Protein AF-0000000080208632 (afdb_homodimer)

Structure (mmCIF, N/CA/C/O backbone):
data_AF-0000000080208632-model_v1
#
loop_
_entity.id
_entity.type
_entity.pdbx_description
1 polymer Aldoketomutase
#
loop_
_atom_site.group_PDB
_atom_site.id
_atom_site.type_symbol
_atom_site.label_atom_id
_atom_site.label_alt_id
_atom_site.label_comp_id
_atom_site.label_asym_id
_atom_site.label_entity_id
_atom_site.label_seq_id
_atom_site.pdbx_PDB_ins_code
_atom_site.Cartn_x
_atom_site.Cartn_y
_atom_site.Cartn_z
_atom_site.occupancy
_atom_site.B_iso_or_equiv
_atom_site.auth_seq_id
_atom_site.auth_comp_id
_atom_site.auth_asym_id
_atom_site.auth_atom_id
_atom_site.pdbx_PDB_model_num
ATOM 1 N N . MET A 1 1 ? 4.078 -18.766 5.359 1 91.5 1 MET A N 1
ATOM 2 C CA . MET A 1 1 ? 2.955 -17.906 5 1 91.5 1 MET A CA 1
ATOM 3 C C . MET A 1 1 ? 3.447 -16.547 4.48 1 91.5 1 MET A C 1
ATOM 5 O O . MET A 1 1 ? 4.508 -16.078 4.891 1 91.5 1 MET A O 1
ATOM 9 N N . THR A 1 2 ? 2.775 -16 3.557 1 97.75 2 THR A N 1
ATOM 10 C CA . THR A 1 2 ? 3.15 -14.719 2.977 1 97.75 2 THR A CA 1
ATOM 11 C C . THR A 1 2 ? 2.887 -13.586 3.961 1 97.75 2 THR A C 1
ATOM 13 O O . THR A 1 2 ? 1.901 -13.609 4.699 1 97.75 2 THR A O 1
ATOM 16 N N . LYS A 1 3 ? 3.807 -12.617 4.082 1 98.44 3 LYS A N 1
ATOM 17 C CA . LYS A 1 3 ? 3.641 -11.453 4.949 1 98.44 3 LYS A CA 1
ATOM 18 C C . LYS A 1 3 ? 3.711 -10.156 4.145 1 98.44 3 LYS A C 1
ATOM 20 O O . LYS A 1 3 ? 4.711 -9.891 3.471 1 98.44 3 LYS A O 1
ATOM 25 N N . MET A 1 4 ? 2.656 -9.359 4.184 1 98.69 4 MET A N 1
ATOM 26 C CA . MET A 1 4 ? 2.73 -8.039 3.574 1 98.69 4 MET A CA 1
ATOM 27 C C . MET A 1 4 ? 3.742 -7.156 4.301 1 98.69 4 MET A C 1
ATOM 29 O O . MET A 1 4 ? 3.641 -6.961 5.516 1 98.69 4 MET A O 1
ATOM 33 N N . ILE A 1 5 ? 4.68 -6.52 3.508 1 98.75 5 ILE A N 1
ATOM 34 C CA . ILE A 1 5 ? 5.773 -5.898 4.246 1 98.75 5 ILE A CA 1
ATOM 35 C C . ILE A 1 5 ? 5.949 -4.453 3.789 1 98.75 5 ILE A C 1
ATOM 37 O O . ILE A 1 5 ? 6.465 -3.617 4.535 1 98.75 5 ILE A O 1
ATOM 41 N N . HIS A 1 6 ? 5.582 -4.117 2.523 1 98.88 6 HIS A N 1
ATOM 42 C CA . HIS A 1 6 ? 5.648 -2.711 2.146 1 98.88 6 HIS A CA 1
ATOM 43 C C . HIS A 1 6 ? 4.84 -2.439 0.881 1 98.88 6 HIS A C 1
ATOM 45 O O . HIS A 1 6 ? 4.504 -3.367 0.143 1 98.88 6 HIS A O 1
ATOM 51 N N . THR A 1 7 ? 4.418 -1.228 0.698 1 98.88 7 THR A N 1
ATOM 52 C CA . THR A 1 7 ? 3.963 -0.704 -0.585 1 98.88 7 THR A CA 1
ATOM 53 C C . THR A 1 7 ? 4.949 0.326 -1.129 1 98.88 7 THR A C 1
ATOM 55 O O . THR A 1 7 ? 5.598 1.038 -0.36 1 98.88 7 THR A O 1
ATOM 58 N N . MET A 1 8 ? 5.062 0.329 -2.426 1 98.88 8 MET A N 1
ATOM 59 C CA . MET A 1 8 ? 6.043 1.202 -3.061 1 98.88 8 MET A CA 1
ATOM 60 C C . MET A 1 8 ? 5.363 2.207 -3.982 1 98.88 8 MET A C 1
ATOM 62 O O . MET A 1 8 ? 4.492 1.84 -4.773 1 98.88 8 MET A O 1
ATOM 66 N N . ILE A 1 9 ? 5.664 3.461 -3.824 1 98.88 9 ILE A N 1
ATOM 67 C CA . ILE A 1 9 ? 5.262 4.523 -4.738 1 98.88 9 ILE A CA 1
ATOM 68 C C . ILE A 1 9 ? 6.496 5.285 -5.219 1 98.88 9 ILE A C 1
ATOM 70 O O . ILE A 1 9 ? 7.539 5.262 -4.562 1 98.88 9 ILE A O 1
ATOM 74 N N . ARG A 1 10 ? 6.32 5.957 -6.383 1 98.81 10 ARG A N 1
ATOM 75 C CA . ARG A 1 10 ? 7.391 6.789 -6.926 1 98.81 10 ARG A CA 1
ATOM 76 C C . ARG A 1 10 ? 7.184 8.258 -6.562 1 98.81 10 ARG A C 1
ATOM 78 O O . ARG A 1 10 ? 6.055 8.75 -6.59 1 98.81 10 ARG A O 1
ATOM 85 N N . VAL A 1 11 ? 8.266 8.875 -6.242 1 98.75 11 VAL A N 1
ATOM 86 C CA . VAL A 1 11 ? 8.188 10.289 -5.891 1 98.75 11 VAL A CA 1
ATOM 87 C C . VAL A 1 11 ? 9.188 11.086 -6.727 1 98.75 11 VAL A C 1
ATOM 89 O O . VAL A 1 11 ? 10.273 10.594 -7.043 1 98.75 11 VAL A O 1
ATOM 92 N N . ARG A 1 12 ? 8.875 12.289 -7.07 1 98.25 12 ARG A N 1
ATOM 93 C CA . ARG A 1 12 ? 9.688 13.109 -7.965 1 98.25 12 ARG A CA 1
ATOM 94 C C . ARG A 1 12 ? 10.781 13.836 -7.195 1 98.25 12 ARG A C 1
ATOM 96 O O . ARG A 1 12 ? 11.93 13.906 -7.648 1 98.25 12 ARG A O 1
ATOM 103 N N . ASP A 1 13 ? 10.484 14.414 -6.086 1 98.19 13 ASP A N 1
ATOM 104 C CA . ASP A 1 13 ? 11.398 15.117 -5.188 1 98.19 13 ASP A CA 1
ATOM 105 C C . ASP A 1 13 ? 11.492 14.406 -3.84 1 98.19 13 ASP A C 1
ATOM 107 O O . ASP A 1 13 ? 10.617 14.555 -2.99 1 98.19 13 ASP A O 1
ATOM 111 N N . LEU A 1 14 ? 12.578 13.656 -3.639 1 98.44 14 LEU A N 1
ATOM 112 C CA . LEU A 1 14 ? 12.711 12.789 -2.475 1 98.44 14 LEU A CA 1
ATOM 113 C C . LEU A 1 14 ? 12.711 13.602 -1.186 1 98.44 14 LEU A C 1
ATOM 115 O O . LEU A 1 14 ? 12.023 13.25 -0.226 1 98.44 14 LEU A O 1
ATOM 119 N N . ASP A 1 15 ? 13.477 14.688 -1.134 1 98.44 15 ASP A N 1
ATOM 120 C CA . ASP A 1 15 ? 13.57 15.5 0.075 1 98.44 15 ASP A CA 1
ATOM 121 C C . ASP A 1 15 ? 12.195 16.047 0.479 1 98.44 15 ASP A C 1
ATOM 123 O O . ASP A 1 15 ? 11.836 16.016 1.657 1 98.44 15 ASP A O 1
ATOM 127 N N . ARG A 1 16 ? 11.5 16.547 -0.479 1 98.12 16 ARG A N 1
ATOM 128 C CA . ARG A 1 16 ? 10.156 17.062 -0.231 1 98.12 16 ARG A CA 1
ATOM 129 C C . ARG A 1 16 ? 9.227 15.977 0.293 1 98.12 16 ARG A C 1
ATOM 131 O O . ARG A 1 16 ? 8.453 16.203 1.22 1 98.12 16 ARG A O 1
ATOM 138 N N . SER A 1 17 ? 9.297 14.812 -0.302 1 98.69 17 SER A N 1
ATOM 139 C CA . SER A 1 17 ? 8.469 13.695 0.128 1 98.69 17 SER A CA 1
ATOM 140 C C . SER A 1 17 ? 8.844 13.234 1.532 1 98.69 17 SER A C 1
ATOM 142 O O . SER A 1 17 ? 7.969 12.961 2.355 1 98.69 17 SER A O 1
ATOM 144 N N . LEU A 1 18 ? 10.109 13.133 1.789 1 98.81 18 LEU A N 1
ATOM 145 C CA . LEU A 1 18 ? 10.562 12.719 3.111 1 98.81 18 LEU A CA 1
ATOM 146 C C . LEU A 1 18 ? 10.062 13.688 4.184 1 98.81 18 LEU A C 1
ATOM 148 O O . LEU A 1 18 ? 9.633 13.258 5.258 1 98.81 18 LEU A O 1
ATOM 152 N N . GLN A 1 19 ? 10.148 14.961 3.922 1 98.44 19 GLN A N 1
ATOM 153 C CA . GLN A 1 19 ? 9.656 15.953 4.863 1 98.44 19 GLN A CA 1
ATOM 154 C C . GLN A 1 19 ? 8.156 15.789 5.098 1 98.44 19 GLN A C 1
ATOM 156 O O . GLN A 1 19 ? 7.691 15.828 6.238 1 98.44 19 GLN A O 1
ATOM 161 N N . PHE A 1 20 ? 7.438 15.586 4.02 1 98.69 20 PHE A N 1
ATOM 162 C CA . PHE A 1 20 ? 5.992 15.406 4.121 1 98.69 20 PHE A CA 1
ATOM 163 C C . PHE A 1 20 ? 5.656 14.211 5 1 98.69 20 PHE A C 1
ATOM 165 O O . PHE A 1 20 ? 4.863 14.328 5.938 1 98.69 20 PHE A O 1
ATOM 172 N N . TYR A 1 21 ? 6.184 13.039 4.719 1 98.81 21 TYR A N 1
ATOM 173 C CA . TYR A 1 21 ? 5.816 11.812 5.41 1 98.81 21 TYR A CA 1
ATOM 174 C C . TYR A 1 21 ? 6.293 11.836 6.855 1 98.81 21 TYR A C 1
ATOM 176 O O . TYR A 1 21 ? 5.66 11.242 7.734 1 98.81 21 TYR A O 1
ATOM 184 N N . ARG A 1 22 ? 7.438 12.508 7.109 1 98.19 22 ARG A N 1
ATOM 185 C CA . ARG A 1 22 ? 7.859 12.719 8.492 1 98.19 22 ARG A CA 1
ATOM 186 C C . ARG A 1 22 ? 6.852 13.57 9.25 1 98.19 22 ARG A C 1
ATOM 188 O O . ARG A 1 22 ? 6.406 13.195 10.336 1 98.19 22 ARG A O 1
ATOM 195 N N . ASP A 1 23 ? 6.5 14.703 8.664 1 97.44 23 ASP A N 1
ATOM 196 C CA . ASP A 1 23 ? 5.629 15.664 9.336 1 97.44 23 ASP A CA 1
ATOM 197 C C . ASP A 1 23 ? 4.207 15.125 9.461 1 97.44 23 ASP A C 1
ATOM 199 O O . ASP A 1 23 ? 3.615 15.156 10.539 1 97.44 23 ASP A O 1
ATOM 203 N N . ALA A 1 24 ? 3.68 14.586 8.391 1 97.62 24 ALA A N 1
ATOM 204 C CA . ALA A 1 24 ? 2.27 14.211 8.344 1 97.62 24 ALA A CA 1
ATOM 205 C C . ALA A 1 24 ? 2.039 12.859 9.016 1 97.62 24 ALA A C 1
ATOM 207 O O . ALA A 1 24 ? 1.07 12.68 9.758 1 97.62 24 ALA A O 1
ATOM 208 N N . LEU A 1 25 ? 2.957 11.875 8.75 1 98.25 25 LEU A N 1
ATOM 209 C CA . LEU A 1 25 ? 2.682 10.5 9.164 1 98.25 25 LEU A CA 1
ATOM 210 C C . LEU A 1 25 ? 3.652 10.062 10.258 1 98.25 25 LEU A C 1
ATOM 212 O O . LEU A 1 25 ? 3.539 8.953 10.781 1 98.25 25 LEU A O 1
ATOM 216 N N . GLU A 1 26 ? 4.594 10.914 10.57 1 98.12 26 GLU A N 1
ATOM 217 C CA . GLU A 1 26 ? 5.566 10.617 11.617 1 98.12 26 GLU A CA 1
ATOM 218 C C . GLU A 1 26 ? 6.398 9.391 11.266 1 98.12 26 GLU A C 1
ATOM 220 O O . GLU A 1 26 ? 6.668 8.547 12.125 1 98.12 26 GLU A O 1
ATOM 225 N N . LEU A 1 27 ? 6.727 9.281 9.969 1 98.62 27 LEU A N 1
ATOM 226 C CA . LEU A 1 27 ? 7.594 8.203 9.5 1 98.62 27 LEU A CA 1
ATOM 227 C C . LEU A 1 27 ? 9.039 8.664 9.422 1 98.62 27 LEU A C 1
ATOM 229 O O . LEU A 1 27 ? 9.312 9.812 9.055 1 98.62 27 LEU A O 1
ATOM 233 N N . GLU A 1 28 ? 9.891 7.711 9.734 1 98.38 28 GLU A N 1
ATOM 234 C CA . GLU A 1 28 ? 11.328 7.961 9.648 1 98.38 28 GLU A CA 1
ATOM 235 C C . GLU A 1 28 ? 12 6.996 8.672 1 98.38 28 GLU A C 1
ATOM 237 O O . GLU A 1 28 ? 11.461 5.922 8.391 1 98.38 28 GLU A O 1
ATOM 242 N N . ILE A 1 29 ? 13.164 7.391 8.203 1 98.69 29 ILE A N 1
ATOM 243 C CA . ILE A 1 29 ? 13.93 6.527 7.316 1 98.69 29 ILE A CA 1
ATOM 244 C C . ILE A 1 29 ? 14.461 5.324 8.094 1 98.69 29 ILE A C 1
ATOM 246 O O . ILE A 1 29 ? 15.164 5.488 9.094 1 98.69 29 ILE A O 1
ATOM 250 N N . LYS A 1 30 ? 14.148 4.172 7.648 1 98.31 30 LYS A N 1
ATOM 251 C CA . LYS A 1 30 ? 14.703 2.949 8.227 1 98.31 30 LYS A CA 1
ATOM 252 C C . LYS A 1 30 ? 15.93 2.475 7.449 1 98.31 30 LYS A C 1
ATOM 254 O O . LYS A 1 30 ? 16.875 1.938 8.031 1 98.31 30 LYS A O 1
ATOM 259 N N . ASP A 1 31 ? 15.859 2.613 6.125 1 98.06 31 ASP A N 1
ATOM 260 C CA . ASP A 1 31 ? 16.969 2.283 5.234 1 98.06 31 ASP A CA 1
ATOM 261 C C . ASP A 1 31 ? 16.875 3.066 3.928 1 98.06 31 ASP A C 1
ATOM 263 O O . ASP A 1 31 ? 15.781 3.467 3.514 1 98.06 31 ASP A O 1
ATOM 267 N N . GLN A 1 32 ? 17.969 3.326 3.398 1 98.25 32 GLN A N 1
ATOM 268 C CA . GLN A 1 32 ? 18.062 3.961 2.09 1 98.25 32 GLN A CA 1
ATOM 269 C C . GLN A 1 32 ? 19.172 3.326 1.243 1 98.25 32 GLN A C 1
ATOM 271 O O . GLN A 1 32 ? 20.281 3.117 1.724 1 98.25 32 GLN A O 1
ATOM 276 N N . TYR A 1 33 ? 18.828 3.006 0.044 1 97.94 33 TYR A N 1
ATOM 277 C CA . TYR A 1 33 ? 19.766 2.451 -0.927 1 97.94 33 TYR A CA 1
ATOM 278 C C . TYR A 1 33 ? 19.844 3.332 -2.168 1 97.94 33 TYR A C 1
ATOM 280 O O . TYR A 1 33 ? 18.844 3.539 -2.857 1 97.94 33 TYR A O 1
ATOM 288 N N . VAL A 1 34 ? 21.047 3.787 -2.438 1 97.62 34 VAL A N 1
ATOM 289 C CA . VAL A 1 34 ? 21.266 4.641 -3.6 1 97.62 34 VAL A CA 1
ATOM 290 C C . VAL A 1 34 ? 21.938 3.838 -4.711 1 97.62 34 VAL A C 1
ATOM 292 O O . VAL A 1 34 ? 22.984 3.227 -4.5 1 97.62 34 VAL A O 1
ATOM 295 N N . PHE A 1 35 ? 21.281 3.803 -5.824 1 96.69 35 PHE A N 1
ATOM 296 C CA . PHE A 1 35 ? 21.797 3.146 -7.02 1 96.69 35 PHE A CA 1
ATOM 297 C C . PHE A 1 35 ? 22.094 4.168 -8.109 1 96.69 35 PHE A C 1
ATOM 299 O O . PHE A 1 35 ? 21.953 5.375 -7.895 1 96.69 35 PHE A O 1
ATOM 306 N N . ASP A 1 36 ? 22.656 3.531 -9.211 1 94.56 36 ASP A N 1
ATOM 307 C CA . ASP A 1 36 ? 22.812 4.383 -10.383 1 94.56 36 ASP A CA 1
ATOM 308 C C . ASP A 1 36 ? 21.469 4.723 -11.008 1 94.56 36 ASP A C 1
ATOM 310 O O . ASP A 1 36 ? 20.75 3.832 -11.477 1 94.56 36 ASP A O 1
ATOM 314 N N . GLY A 1 37 ? 20.953 5.934 -10.859 1 97.38 37 GLY A N 1
ATOM 315 C CA . GLY A 1 37 ? 19.766 6.41 -11.547 1 97.38 37 GLY A CA 1
ATOM 316 C C . GLY A 1 37 ? 18.547 6.484 -10.648 1 97.38 37 GLY A C 1
ATOM 317 O O . GLY A 1 37 ? 17.547 7.133 -10.992 1 97.38 37 GLY A O 1
ATOM 318 N N . PHE A 1 38 ? 18.625 5.715 -9.547 1 98.31 38 PHE A N 1
ATOM 319 C CA . PHE A 1 38 ? 17.484 5.801 -8.648 1 98.31 38 PHE A CA 1
ATOM 320 C C . PHE A 1 38 ? 17.891 5.465 -7.223 1 98.31 38 PHE A C 1
ATOM 322 O O . PHE A 1 38 ? 19 4.984 -6.984 1 98.31 38 PHE A O 1
ATOM 329 N N . SER A 1 39 ? 17.016 5.711 -6.246 1 98.56 39 SER A N 1
ATOM 330 C CA . SER A 1 39 ? 17.188 5.355 -4.844 1 98.56 39 SER A CA 1
ATOM 331 C C . SER A 1 39 ? 15.914 4.758 -4.258 1 98.56 39 SER A C 1
ATOM 333 O O . SER A 1 39 ? 14.812 5.09 -4.695 1 98.56 39 SER A O 1
ATOM 335 N N . LEU A 1 40 ? 16.078 3.854 -3.375 1 98.69 40 LEU A N 1
ATOM 336 C CA . LEU A 1 40 ? 15.016 3.273 -2.562 1 98.69 40 LEU A CA 1
ATOM 337 C C . LEU A 1 40 ? 15.117 3.746 -1.117 1 98.69 40 LEU A C 1
ATOM 339 O O . LEU A 1 40 ? 16.188 3.66 -0.505 1 98.69 40 LEU A O 1
ATOM 343 N N . THR A 1 41 ? 14.062 4.293 -0.611 1 98.88 41 THR A N 1
ATOM 344 C CA . THR A 1 41 ? 13.992 4.723 0.78 1 98.88 41 THR A CA 1
ATOM 345 C C . THR A 1 41 ? 12.797 4.082 1.484 1 98.88 41 THR A C 1
ATOM 347 O O . THR A 1 41 ? 11.664 4.195 1.018 1 98.88 41 THR A O 1
ATOM 350 N N . TYR A 1 42 ? 13.07 3.416 2.559 1 98.88 42 TYR A N 1
ATOM 351 C CA . TYR A 1 42 ? 12.031 2.758 3.346 1 98.88 42 TYR A CA 1
ATOM 352 C C . TYR A 1 42 ? 11.695 3.574 4.586 1 98.88 42 TYR A C 1
ATOM 354 O O . TYR A 1 42 ? 12.57 3.902 5.387 1 98.88 42 TYR A O 1
ATOM 362 N N . LEU A 1 43 ? 10.422 3.895 4.73 1 98.88 43 LEU A N 1
ATOM 363 C CA . LEU A 1 43 ? 9.93 4.707 5.836 1 98.88 43 LEU A CA 1
ATOM 364 C C . LEU A 1 43 ? 9.055 3.883 6.77 1 98.88 43 LEU A C 1
ATOM 366 O O . LEU A 1 43 ? 8.25 3.064 6.316 1 98.88 43 LEU A O 1
ATOM 370 N N . ALA A 1 44 ? 9.188 4.07 8.031 1 98.25 44 ALA A N 1
ATOM 371 C CA . ALA A 1 44 ? 8.344 3.398 9.016 1 98.25 44 ALA A CA 1
ATOM 372 C C . ALA A 1 44 ? 8.414 4.109 10.367 1 98.25 44 ALA A C 1
ATOM 374 O O . ALA A 1 44 ? 9.172 5.066 10.531 1 98.25 44 ALA A O 1
ATOM 375 N N . ASN A 1 45 ? 7.547 3.807 11.219 1 98.19 45 ASN A N 1
ATOM 376 C CA . ASN A 1 45 ? 7.652 4.098 12.641 1 98.19 45 ASN A CA 1
ATOM 377 C C . ASN A 1 45 ? 7.379 2.859 13.492 1 98.19 45 ASN A C 1
ATOM 379 O O . ASN A 1 45 ? 7.336 1.743 12.969 1 98.19 45 ASN A O 1
ATOM 383 N N . GLU A 1 46 ? 7.262 2.967 14.789 1 97 46 GLU A N 1
ATOM 384 C CA . GLU A 1 46 ? 7.262 1.816 15.688 1 97 46 GLU A CA 1
ATOM 385 C C . GLU A 1 46 ? 5.875 1.191 15.789 1 97 46 GLU A C 1
ATOM 387 O O . GLU A 1 46 ? 5.703 0.136 16.406 1 97 46 GLU A O 1
ATOM 392 N N . GLU A 1 47 ? 4.91 1.779 15.18 1 96.81 47 GLU A N 1
ATOM 393 C CA . GLU A 1 47 ? 3.521 1.379 15.398 1 96.81 47 GLU A CA 1
ATOM 394 C C . GLU A 1 47 ? 3.174 0.133 14.586 1 96.81 47 GLU A C 1
ATOM 396 O O . GLU A 1 47 ? 2.197 -0.557 14.891 1 96.81 47 GLU A O 1
ATOM 401 N N . THR A 1 48 ? 3.891 -0.17 13.516 1 94.56 48 THR A N 1
ATOM 402 C CA . THR A 1 48 ? 3.66 -1.341 12.672 1 94.56 48 THR A CA 1
ATOM 403 C C . THR A 1 48 ? 4.945 -1.757 11.961 1 94.56 48 THR A C 1
ATOM 405 O O . THR A 1 48 ? 5.852 -0.941 11.781 1 94.56 48 THR A O 1
ATOM 408 N N . GLY A 1 49 ? 5.016 -3.01 11.586 1 95.06 49 GLY A N 1
ATOM 409 C CA . GLY A 1 49 ? 6.16 -3.504 10.836 1 95.06 49 GLY A CA 1
ATOM 410 C C . GLY A 1 49 ? 6.07 -3.209 9.352 1 95.06 49 GLY A C 1
ATOM 411 O O . GLY A 1 49 ? 7.062 -3.334 8.625 1 95.06 49 GLY A O 1
ATOM 412 N N . PHE A 1 50 ? 4.934 -2.822 8.82 1 98.25 50 PHE A N 1
ATOM 413 C CA . PHE A 1 50 ? 4.73 -2.484 7.418 1 98.25 50 PHE A CA 1
ATOM 414 C C . PHE A 1 50 ? 5.422 -1.172 7.07 1 98.25 50 PHE A C 1
ATOM 416 O O . PHE A 1 50 ? 5.387 -0.22 7.852 1 98.25 50 PHE A O 1
ATOM 423 N N . GLU A 1 51 ? 6.062 -1.098 5.852 1 98.75 51 GLU A N 1
ATOM 424 C CA . GLU A 1 51 ? 6.832 0.085 5.484 1 98.75 51 GLU A CA 1
ATOM 425 C C . GLU A 1 51 ? 6.273 0.736 4.223 1 98.75 51 GLU A C 1
ATOM 427 O O . GLU A 1 51 ? 5.57 0.091 3.443 1 98.75 51 GLU A O 1
ATOM 432 N N . LEU A 1 52 ? 6.52 1.999 4.086 1 98.94 52 LEU A N 1
ATOM 433 C CA . LEU A 1 52 ? 6.34 2.729 2.836 1 98.94 52 LEU A CA 1
ATOM 434 C C . LEU A 1 52 ? 7.668 2.873 2.096 1 98.94 52 LEU A C 1
ATOM 436 O O . LEU A 1 52 ? 8.609 3.479 2.613 1 98.94 52 LEU A O 1
ATOM 440 N N . GLU A 1 53 ? 7.742 2.26 0.939 1 98.94 53 GLU A N 1
ATOM 441 C CA . GLU A 1 53 ? 8.93 2.375 0.103 1 98.94 53 GLU A CA 1
ATOM 442 C C . GLU A 1 53 ? 8.773 3.488 -0.929 1 98.94 53 GLU A C 1
ATOM 444 O O . GLU A 1 53 ? 7.824 3.486 -1.714 1 98.94 53 GLU A O 1
ATOM 449 N N . LEU A 1 54 ? 9.695 4.434 -0.91 1 98.94 54 LEU A N 1
ATOM 450 C CA . LEU A 1 54 ? 9.742 5.488 -1.916 1 98.94 54 LEU A CA 1
ATOM 451 C C . LEU A 1 54 ? 10.836 5.207 -2.947 1 98.94 54 LEU A C 1
ATOM 453 O O . LEU A 1 54 ? 12 5.039 -2.592 1 98.94 54 LEU A O 1
ATOM 457 N N . THR A 1 55 ? 10.438 5.121 -4.176 1 98.88 55 THR A N 1
ATOM 458 C CA . THR A 1 55 ? 11.398 5.094 -5.273 1 98.88 55 THR A CA 1
ATOM 459 C C . THR A 1 55 ? 11.578 6.488 -5.871 1 98.88 55 THR A C 1
ATOM 461 O O . THR A 1 55 ? 10.602 7.121 -6.281 1 98.88 55 THR A O 1
ATOM 464 N N . HIS A 1 56 ? 12.773 6.938 -5.859 1 98.81 56 HIS A N 1
ATOM 465 C CA . HIS A 1 56 ? 13.125 8.203 -6.492 1 98.81 56 HIS A CA 1
ATOM 466 C C . HIS A 1 56 ? 13.992 7.98 -7.727 1 98.81 56 HIS A C 1
ATOM 468 O O . HIS A 1 56 ? 15.172 7.648 -7.609 1 98.81 56 HIS A O 1
ATOM 474 N N . ASN A 1 57 ? 13.367 8.109 -8.906 1 98.62 57 ASN A N 1
ATOM 475 C CA . ASN A 1 57 ? 14.133 8.094 -10.148 1 98.62 57 ASN A CA 1
ATOM 476 C C . ASN A 1 57 ? 14.836 9.43 -10.398 1 98.62 57 ASN A C 1
ATOM 478 O O . ASN A 1 57 ? 14.18 10.461 -10.555 1 98.62 57 ASN A O 1
ATOM 482 N N . HIS A 1 58 ? 16.141 9.398 -10.5 1 97.88 58 HIS A N 1
ATOM 483 C CA . HIS A 1 58 ? 16.953 10.609 -10.438 1 97.88 58 HIS A CA 1
ATOM 484 C C . HIS A 1 58 ? 16.719 11.492 -11.656 1 97.88 58 HIS A C 1
ATOM 486 O O . HIS A 1 58 ? 16.938 12.703 -11.602 1 97.88 58 HIS A O 1
ATOM 492 N N . ASP A 1 59 ? 16.297 10.93 -12.758 1 96.75 59 ASP A N 1
ATOM 493 C CA . ASP A 1 59 ? 16.188 11.68 -14 1 96.75 59 ASP A CA 1
ATOM 494 C C . ASP A 1 59 ? 14.734 12 -14.32 1 96.75 59 ASP A C 1
ATOM 496 O O . ASP A 1 59 ? 14.43 12.484 -15.414 1 96.75 59 ASP A O 1
ATOM 500 N N . GLN A 1 60 ? 13.852 11.609 -13.422 1 95.94 60 GLN A N 1
ATOM 501 C CA . GLN A 1 60 ? 12.43 11.859 -13.664 1 95.94 60 GLN A CA 1
ATOM 502 C C . GLN A 1 60 ? 12.117 13.352 -13.586 1 95.94 60 GLN A C 1
ATOM 504 O O . GLN A 1 60 ? 12.18 13.953 -12.508 1 95.94 60 GLN A O 1
ATOM 509 N N . SER A 1 61 ? 11.758 13.961 -14.609 1 93.44 61 SER A N 1
ATOM 510 C CA . SER A 1 61 ? 11.477 15.391 -14.633 1 93.44 61 SER A CA 1
ATOM 511 C C . SER A 1 61 ? 9.977 15.664 -14.656 1 93.44 61 SER A C 1
ATOM 513 O O . SER A 1 61 ? 9.508 16.625 -14.055 1 93.44 61 SER A O 1
ATOM 515 N N . GLU A 1 62 ? 9.234 14.742 -15.289 1 96.19 62 GLU A N 1
ATOM 516 C CA . GLU A 1 62 ? 7.793 14.922 -15.406 1 96.19 62 GLU A CA 1
ATOM 517 C C . GLU A 1 62 ? 7.062 14.359 -14.195 1 96.19 62 GLU A C 1
ATOM 519 O O . GLU A 1 62 ? 7.484 13.344 -13.625 1 96.19 62 GLU A O 1
ATOM 524 N N . PRO A 1 63 ? 5.945 14.969 -13.82 1 97.19 63 PRO A N 1
ATOM 525 C CA . PRO A 1 63 ? 5.152 14.43 -12.711 1 97.19 63 PRO A CA 1
ATOM 526 C C . PRO A 1 63 ? 4.652 13.008 -12.984 1 97.19 63 PRO A C 1
ATOM 528 O O . PRO A 1 63 ? 4.379 12.656 -14.141 1 97.19 63 PRO A O 1
ATOM 531 N N . TYR A 1 64 ? 4.531 12.25 -11.961 1 97.62 64 TYR A N 1
ATOM 532 C CA . TYR A 1 64 ? 3.908 10.938 -12.07 1 97.62 64 TYR A CA 1
ATOM 533 C C . TYR A 1 64 ? 2.402 11.062 -12.258 1 97.62 64 TYR A C 1
ATOM 535 O O . TYR A 1 64 ? 1.79 12.031 -11.797 1 97.62 64 TYR A O 1
ATOM 543 N N . THR A 1 65 ? 1.868 10.07 -12.859 1 97.69 65 THR A N 1
ATOM 544 C CA . THR A 1 65 ? 0.423 10 -13.047 1 97.69 65 THR A CA 1
ATOM 545 C C . THR A 1 65 ? -0.177 8.883 -12.188 1 97.69 65 THR A C 1
ATOM 547 O O . THR A 1 65 ? 0.522 7.949 -11.797 1 97.69 65 THR A O 1
ATOM 550 N N . HIS A 1 66 ? -1.429 8.805 -11.742 1 96.44 66 HIS A N 1
ATOM 551 C CA . HIS A 1 66 ? -2.01 7.898 -10.758 1 96.44 66 HIS A CA 1
ATOM 552 C C . HIS A 1 66 ? -3.027 6.961 -11.398 1 96.44 66 HIS A C 1
ATOM 554 O O . HIS A 1 66 ? -3.32 5.891 -10.867 1 96.44 66 HIS A O 1
ATOM 560 N N . GLY A 1 67 ? -3.479 7.207 -12.547 1 96.75 67 GLY A N 1
ATOM 561 C CA . GLY A 1 67 ? -4.539 6.391 -13.109 1 96.75 67 GLY A CA 1
ATOM 562 C C . GLY A 1 67 ? -5.805 6.391 -12.273 1 96.75 67 GLY A C 1
ATOM 563 O O . GLY A 1 67 ? -6.035 7.316 -11.484 1 96.75 67 GLY A O 1
ATOM 564 N N . SER A 1 68 ? -6.707 5.324 -12.414 1 97.56 68 SER A N 1
ATOM 565 C CA . SER A 1 68 ? -7.988 5.246 -11.719 1 97.56 68 SER A CA 1
ATOM 566 C C . SER A 1 68 ? -8.016 4.074 -10.742 1 97.56 68 SER A C 1
ATOM 568 O O . SER A 1 68 ? -9.008 3.875 -10.031 1 97.56 68 SER A O 1
ATOM 570 N N . GLY A 1 69 ? -6.941 3.25 -10.656 1 97.94 69 GLY A N 1
ATOM 571 C CA . GLY A 1 69 ? -6.941 2.006 -9.906 1 97.94 69 GLY A CA 1
ATOM 572 C C . GLY A 1 69 ? -6.516 2.184 -8.461 1 97.94 69 GLY A C 1
ATOM 573 O O . GLY A 1 69 ? -7.281 1.883 -7.543 1 97.94 69 GLY A O 1
ATOM 574 N N . TYR A 1 70 ? -5.297 2.695 -8.273 1 98.06 70 TYR A N 1
ATOM 575 C CA . TYR A 1 70 ? -4.781 2.904 -6.922 1 98.06 70 TYR A CA 1
ATOM 576 C C . TYR A 1 70 ? -5.605 3.947 -6.18 1 98.06 70 TYR A C 1
ATOM 578 O O . TYR A 1 70 ? -5.969 4.98 -6.746 1 98.06 70 TYR A O 1
ATOM 586 N N . GLY A 1 71 ? -5.871 3.654 -4.883 1 98.38 71 GLY A N 1
ATOM 587 C CA . GLY A 1 71 ? -6.699 4.566 -4.109 1 98.38 71 GLY A CA 1
ATOM 588 C C . GLY A 1 71 ? -5.906 5.375 -3.1 1 98.38 71 GLY A C 1
ATOM 589 O O . GLY A 1 71 ? -5.707 6.578 -3.281 1 98.38 71 GLY A O 1
ATOM 590 N N . HIS A 1 72 ? -5.422 4.645 -2.021 1 98.81 72 HIS A N 1
ATOM 591 C CA . HIS A 1 72 ? -4.766 5.414 -0.973 1 98.81 72 HIS A CA 1
ATOM 592 C C . HIS A 1 72 ? -4.02 4.504 -0.003 1 98.81 72 HIS A C 1
ATOM 594 O O . HIS A 1 72 ? -4.238 3.291 0.006 1 98.81 72 HIS A O 1
ATOM 600 N N . LEU A 1 73 ? -3.098 5.094 0.703 1 98.88 73 LEU A N 1
ATOM 601 C CA . LEU A 1 73 ? -2.59 4.59 1.974 1 98.88 73 LEU A CA 1
ATOM 602 C C . LEU A 1 73 ? -3.396 5.145 3.143 1 98.88 73 LEU A C 1
ATOM 604 O O . LEU A 1 73 ? -3.779 6.316 3.135 1 98.88 73 LEU A O 1
ATOM 608 N N . ALA A 1 74 ? -3.627 4.328 4.172 1 98.88 74 ALA A N 1
ATOM 609 C CA . ALA A 1 74 ? -4.398 4.793 5.32 1 98.88 74 ALA A CA 1
ATOM 610 C C . ALA A 1 74 ? -3.602 4.648 6.613 1 98.88 74 ALA A C 1
ATOM 612 O O . ALA A 1 74 ? -2.875 3.668 6.793 1 98.88 74 ALA A O 1
ATOM 613 N N . VAL A 1 75 ? -3.836 5.578 7.488 1 98.81 75 VAL A N 1
ATOM 614 C CA . VAL A 1 75 ? -3.252 5.535 8.82 1 98.81 75 VAL A CA 1
ATOM 615 C C . VAL A 1 75 ? -4.344 5.746 9.875 1 98.81 75 VAL A C 1
ATOM 617 O O . VAL A 1 75 ? -5.367 6.375 9.594 1 98.81 75 VAL A O 1
ATOM 620 N N . SER A 1 76 ? -4.121 5.191 11 1 98.75 76 SER A N 1
ATOM 621 C CA . SER A 1 76 ? -5.008 5.465 12.133 1 98.75 76 SER A CA 1
ATOM 622 C C . SER A 1 76 ? -4.328 6.352 13.164 1 98.75 76 SER A C 1
ATOM 624 O O . SER A 1 76 ? -3.111 6.27 13.359 1 98.75 76 SER A O 1
ATOM 626 N N . VAL A 1 77 ? -5.086 7.18 13.805 1 98.69 77 VAL A N 1
ATOM 627 C CA . VAL A 1 77 ? -4.605 8.078 14.852 1 98.69 77 VAL A CA 1
ATOM 628 C C . VAL A 1 77 ? -5.531 8 16.062 1 98.69 77 VAL A C 1
ATOM 630 O O . VAL A 1 77 ? -6.719 7.695 15.922 1 98.69 77 VAL A O 1
ATOM 633 N N . ASP A 1 78 ? -5.008 8.344 17.234 1 98.25 78 ASP A N 1
ATOM 634 C CA . ASP A 1 78 ? -5.777 8.273 18.469 1 98.25 78 ASP A CA 1
ATOM 635 C C . ASP A 1 78 ? -6.82 9.383 18.531 1 98.25 78 ASP A C 1
ATOM 637 O O . ASP A 1 78 ? -7.922 9.18 19.047 1 98.25 78 ASP A O 1
ATOM 641 N N . ASP A 1 79 ? -6.469 10.539 18.141 1 98.5 79 ASP A N 1
ATOM 642 C CA . ASP A 1 79 ? -7.32 11.719 18.141 1 98.5 79 ASP A CA 1
ATOM 643 C C . ASP A 1 79 ? -7.324 12.406 16.781 1 98.5 79 ASP A C 1
ATOM 645 O O . ASP A 1 79 ? -6.402 13.156 16.453 1 98.5 79 ASP A O 1
ATOM 649 N N . ILE A 1 80 ? -8.422 12.242 16.047 1 98.44 80 ILE A N 1
ATOM 650 C CA . ILE A 1 80 ? -8.484 12.672 14.656 1 98.44 80 ILE A CA 1
ATOM 651 C C . ILE A 1 80 ? -8.555 14.195 14.594 1 98.44 80 ILE A C 1
ATOM 653 O O . ILE A 1 80 ? -8.016 14.812 13.672 1 98.44 80 ILE A O 1
ATOM 657 N N . GLU A 1 81 ? -9.172 14.844 15.523 1 98.56 81 GLU A N 1
ATOM 658 C CA . GLU A 1 81 ? -9.25 16.297 15.555 1 98.56 81 GLU A CA 1
ATOM 659 C C . GLU A 1 81 ? -7.879 16.922 15.781 1 98.56 81 GLU A C 1
ATOM 661 O O . GLU A 1 81 ? -7.516 17.891 15.117 1 98.56 81 GLU A O 1
ATOM 666 N N . GLN A 1 82 ? -7.203 16.375 16.703 1 98.5 82 GLN A N 1
ATOM 667 C CA . GLN A 1 82 ? -5.859 16.859 16.984 1 98.5 82 GLN A CA 1
ATOM 668 C C . GLN A 1 82 ? -4.938 16.641 15.781 1 98.5 82 GLN A C 1
ATOM 670 O O . GLN A 1 82 ? -4.121 17.516 15.453 1 98.5 82 GLN A O 1
ATOM 675 N N . ALA A 1 83 ? -5.012 15.469 15.172 1 98.44 83 ALA A N 1
ATOM 676 C CA . ALA A 1 83 ? -4.207 15.195 13.984 1 98.44 83 ALA A CA 1
ATOM 677 C C . ALA A 1 83 ? -4.52 16.188 12.875 1 98.44 83 ALA A C 1
ATOM 679 O O . ALA A 1 83 ? -3.611 16.703 12.211 1 98.44 83 ALA A O 1
ATOM 680 N N . HIS A 1 84 ? -5.777 16.438 12.68 1 98.69 84 HIS A N 1
ATOM 681 C CA . HIS A 1 84 ? -6.234 17.375 11.656 1 98.69 84 HIS A CA 1
ATOM 682 C C . HIS A 1 84 ? -5.66 18.766 11.891 1 98.69 84 HIS A C 1
ATOM 684 O O . HIS A 1 84 ? -5.129 19.391 10.969 1 98.69 84 HIS A O 1
ATOM 690 N N . LYS A 1 85 ? -5.746 19.188 13.086 1 98.38 85 LYS A N 1
ATOM 691 C CA . LYS A 1 85 ? -5.199 20.5 13.453 1 98.38 85 LYS A CA 1
ATOM 692 C C . LYS A 1 85 ? -3.689 20.547 13.227 1 98.38 85 LYS A C 1
ATOM 694 O O . LYS A 1 85 ? -3.164 21.531 12.703 1 98.38 85 LYS A O 1
ATOM 699 N N . ARG A 1 86 ? -3.051 19.516 13.648 1 97.88 86 ARG A N 1
ATOM 700 C CA . ARG A 1 86 ? -1.604 19.422 13.484 1 97.88 86 ARG A CA 1
ATOM 701 C C . ARG A 1 86 ? -1.213 19.5 12.016 1 97.88 86 ARG A C 1
ATOM 703 O O . ARG A 1 86 ? -0.314 20.266 11.641 1 97.88 86 ARG A O 1
ATOM 710 N N . ILE A 1 87 ? -1.862 18.766 11.18 1 98 87 ILE A N 1
ATOM 711 C CA . ILE A 1 87 ? -1.578 18.703 9.75 1 98 87 ILE A CA 1
ATOM 712 C C . ILE A 1 87 ? -1.769 20.078 9.133 1 98 87 ILE A C 1
ATOM 714 O O . ILE A 1 87 ? -0.912 20.562 8.383 1 98 87 ILE A O 1
ATOM 718 N N . LYS A 1 88 ? -2.793 20.75 9.453 1 97.75 88 LYS A N 1
ATOM 719 C CA . LYS A 1 88 ? -3.074 22.078 8.922 1 97.75 88 LYS A CA 1
ATOM 720 C C . LYS A 1 88 ? -2.039 23.094 9.406 1 97.75 88 LYS A C 1
ATOM 722 O O . LYS A 1 88 ? -1.646 23.984 8.656 1 97.75 88 LYS A O 1
ATOM 727 N N . SER A 1 89 ? -1.646 22.953 10.609 1 97.75 89 SER A N 1
ATOM 728 C CA . SER A 1 89 ? -0.666 23.875 11.172 1 97.75 89 SER A CA 1
ATOM 729 C C . SER A 1 89 ? 0.679 23.75 10.461 1 97.75 89 SER A C 1
ATOM 731 O O . SER A 1 89 ? 1.497 24.672 10.508 1 97.75 89 SER A O 1
ATOM 733 N N . LEU A 1 90 ? 0.917 22.625 9.828 1 96.69 90 LEU A N 1
ATOM 734 C CA . LEU A 1 90 ? 2.148 22.391 9.086 1 96.69 90 LEU A CA 1
ATOM 735 C C . LEU A 1 90 ? 2.045 22.938 7.664 1 96.69 90 LEU A C 1
ATOM 737 O O . LEU A 1 90 ? 2.969 22.766 6.863 1 96.69 90 LEU A O 1
ATOM 741 N N . GLY A 1 91 ? 0.865 23.484 7.352 1 96.56 91 GLY A N 1
ATOM 742 C CA . GLY A 1 91 ? 0.657 24.047 6.027 1 96.56 91 GLY A CA 1
ATOM 743 C C . GLY A 1 91 ? 0.209 23.031 5.004 1 96.56 91 GLY A C 1
ATOM 744 O O . GLY A 1 91 ? 0.229 23.297 3.799 1 96.56 91 GLY A O 1
ATOM 745 N N . ILE A 1 92 ? -0.1 21.844 5.391 1 96.62 92 ILE A N 1
ATOM 746 C CA . ILE A 1 92 ? -0.602 20.797 4.512 1 96.62 92 ILE A CA 1
ATOM 747 C C . ILE A 1 92 ? -2.119 20.906 4.391 1 96.62 92 ILE A C 1
ATOM 749 O O . ILE A 1 92 ? -2.824 21 5.398 1 96.62 92 ILE A O 1
ATOM 753 N N . GLU A 1 93 ? -2.541 20.969 3.186 1 96.25 93 GLU A N 1
ATOM 754 C CA . GLU A 1 93 ? -3.984 21 2.967 1 96.25 93 GLU A CA 1
ATOM 755 C C . GLU A 1 93 ? -4.633 19.688 3.391 1 96.25 93 GLU A C 1
ATOM 757 O O . GLU A 1 93 ? -4.156 18.609 3.037 1 96.25 93 GLU A O 1
ATOM 762 N N . ALA A 1 94 ? -5.707 19.75 4.133 1 97.88 94 ALA A N 1
ATOM 763 C CA . ALA A 1 94 ? -6.453 18.594 4.613 1 97.88 94 ALA A CA 1
ATOM 764 C C . ALA A 1 94 ? -7.945 18.75 4.32 1 97.88 94 ALA A C 1
ATOM 766 O O . ALA A 1 94 ? -8.508 19.828 4.465 1 97.88 94 ALA A O 1
ATOM 767 N N . GLY A 1 95 ? -8.547 17.719 3.83 1 98.38 95 GLY A N 1
ATOM 768 C CA . GLY A 1 95 ? -9.992 17.734 3.68 1 98.38 95 GLY A CA 1
ATOM 769 C C . GLY A 1 95 ? -10.734 17.844 5 1 98.38 95 GLY A C 1
ATOM 770 O O . GLY A 1 95 ? -10.125 17.766 6.066 1 98.38 95 GLY A O 1
ATOM 771 N N . ASP A 1 96 ? -12 17.984 4.906 1 98.38 96 ASP A N 1
ATOM 772 C CA . ASP A 1 96 ? -12.812 18.047 6.117 1 98.38 96 ASP A CA 1
ATOM 773 C C . ASP A 1 96 ? -12.883 16.688 6.801 1 98.38 96 ASP A C 1
ATOM 775 O O . ASP A 1 96 ? -12.812 15.641 6.137 1 98.38 96 ASP A O 1
ATOM 779 N N . ILE A 1 97 ? -12.961 16.75 8.133 1 98.56 97 ILE A N 1
ATOM 780 C CA . ILE A 1 97 ? -13.258 15.531 8.867 1 98.56 97 ILE A CA 1
ATOM 781 C C . ILE A 1 97 ? -14.68 15.07 8.555 1 98.56 97 ILE A C 1
ATOM 783 O O . ILE A 1 97 ? -15.625 15.859 8.633 1 98.56 97 ILE A O 1
ATOM 787 N N . LYS A 1 98 ? -14.781 13.844 8.141 1 98.19 98 LYS A N 1
ATOM 788 C CA . LYS A 1 98 ? -16.078 13.258 7.797 1 98.19 98 LYS A CA 1
ATOM 789 C C . LYS A 1 98 ? -16.328 11.977 8.578 1 98.19 98 LYS A C 1
ATOM 791 O O . LYS A 1 98 ? -15.383 11.383 9.125 1 98.19 98 LYS A O 1
ATOM 796 N N . ALA A 1 99 ? -17.547 11.664 8.68 1 95.62 99 ALA A N 1
ATOM 797 C CA . ALA A 1 99 ? -17.938 10.383 9.258 1 95.62 99 ALA A CA 1
ATOM 798 C C . ALA A 1 99 ? -18.547 9.461 8.203 1 95.62 99 ALA A C 1
ATOM 800 O O . ALA A 1 99 ? -19.203 9.922 7.262 1 95.62 99 ALA A O 1
ATOM 801 N N . PHE A 1 100 ? -18.234 8.281 8.359 1 90.56 100 PHE A N 1
ATOM 802 C CA . PHE A 1 100 ? -18.703 7.234 7.457 1 90.56 100 PHE A CA 1
ATOM 803 C C . PHE A 1 100 ? -19.516 6.191 8.211 1 90.56 100 PHE A C 1
ATOM 805 O O . PHE A 1 100 ? -19.062 5.645 9.211 1 90.56 100 PHE A O 1
ATOM 812 N N . ASP A 1 101 ? -20.781 5.98 7.777 1 93.44 101 ASP A N 1
ATOM 813 C CA . ASP A 1 101 ? -21.672 5.031 8.438 1 93.44 101 ASP A CA 1
ATOM 814 C C . ASP A 1 101 ? -21.969 3.83 7.547 1 93.44 101 ASP A C 1
ATOM 816 O O . ASP A 1 101 ? -21.875 3.928 6.32 1 93.44 101 ASP A O 1
ATOM 820 N N . HIS A 1 102 ? -22.172 2.703 8.117 1 93.81 102 HIS A N 1
ATOM 821 C CA . HIS A 1 102 ? -22.656 1.497 7.453 1 93.81 102 HIS A CA 1
ATOM 822 C C . HIS A 1 102 ? -23.891 0.943 8.156 1 93.81 102 HIS A C 1
ATOM 824 O O . HIS A 1 102 ? -23.828 0.596 9.344 1 93.81 102 HIS A O 1
ATOM 830 N N . GLN A 1 103 ? -25.047 0.848 7.414 1 92.75 103 GLN A N 1
ATOM 831 C CA . GLN A 1 103 ? -26.297 0.352 7.957 1 92.75 103 GLN A CA 1
ATOM 832 C C . GLN A 1 103 ? -26.656 1.062 9.258 1 92.75 103 GLN A C 1
ATOM 834 O O . GLN A 1 103 ? -26.938 0.414 10.266 1 92.75 103 GLN A O 1
ATOM 839 N N . GLN A 1 104 ? -26.484 2.316 9.406 1 89.19 104 GLN A N 1
ATOM 840 C CA . GLN A 1 104 ? -26.906 3.219 10.477 1 89.19 104 GLN A CA 1
ATOM 841 C C . GLN A 1 104 ? -25.984 3.086 11.695 1 89.19 104 GLN A C 1
ATOM 843 O O . GLN A 1 104 ? -26.344 3.498 12.797 1 89.19 104 GLN A O 1
ATOM 848 N N . LYS A 1 105 ? -25 2.455 11.539 1 93.44 105 LYS A N 1
ATOM 849 C CA . LYS A 1 105 ? -24 2.377 12.594 1 93.44 105 LYS A CA 1
ATOM 850 C C . LYS A 1 105 ? -22.703 3.09 12.18 1 93.44 105 LYS A C 1
ATOM 852 O O . LYS A 1 105 ? -22.266 2.967 11.031 1 93.44 105 LYS A O 1
ATOM 857 N N . HIS A 1 106 ? -22.141 3.816 13.117 1 94.88 106 HIS A N 1
ATOM 858 C CA . HIS A 1 106 ? -20.906 4.539 12.867 1 94.88 106 HIS A CA 1
ATOM 859 C C . HIS A 1 106 ? -19.781 3.584 12.508 1 94.88 106 HIS A C 1
ATOM 861 O O . HIS A 1 106 ? -19.469 2.656 13.258 1 94.88 106 HIS A O 1
ATOM 867 N N . LEU A 1 107 ? -19.188 3.857 11.375 1 96.06 107 LEU A N 1
ATOM 868 C CA . LEU A 1 107 ? -18.141 2.967 10.906 1 96.06 107 LEU A CA 1
ATOM 869 C C . LEU A 1 107 ? -16.766 3.613 11.086 1 96.06 107 LEU A C 1
ATOM 871 O O . LEU A 1 107 ? -15.844 2.988 11.609 1 96.06 107 LEU A O 1
ATOM 875 N N . ALA A 1 108 ? -16.656 4.836 10.672 1 97.56 108 ALA A N 1
ATOM 876 C CA . ALA A 1 108 ? -15.352 5.473 10.719 1 97.56 108 ALA A CA 1
ATOM 877 C C . ALA A 1 108 ? -15.477 6.992 10.719 1 97.56 108 ALA A C 1
ATOM 879 O O . ALA A 1 108 ? -16.469 7.539 10.219 1 97.56 108 ALA A O 1
ATOM 880 N N . THR A 1 109 ? -14.594 7.688 11.32 1 98.5 109 THR A N 1
ATOM 881 C CA . THR A 1 109 ? -14.312 9.109 11.172 1 98.5 109 THR A CA 1
ATOM 882 C C . THR A 1 109 ? -12.969 9.328 10.492 1 98.5 109 THR A C 1
ATOM 884 O O . THR A 1 109 ? -11.961 8.75 10.906 1 98.5 109 THR A O 1
ATOM 887 N N . PHE A 1 110 ? -12.992 10.156 9.406 1 98.69 110 PHE A N 1
ATOM 888 C CA . PHE A 1 110 ? -11.781 10.18 8.594 1 98.69 110 PHE A CA 1
ATOM 889 C C . PHE A 1 110 ? -11.617 11.531 7.906 1 98.69 110 PHE A C 1
ATOM 891 O O . PHE A 1 110 ? -12.555 12.336 7.883 1 98.69 110 PHE A O 1
ATOM 898 N N . PHE A 1 111 ? -10.438 11.828 7.441 1 98.75 111 PHE A N 1
ATOM 899 C CA . PHE A 1 111 ? -10.172 12.883 6.469 1 98.75 111 PHE A CA 1
ATOM 900 C C . PHE A 1 111 ? -9.023 12.492 5.551 1 98.75 111 PHE A C 1
ATOM 902 O O . PHE A 1 111 ? -8.312 11.523 5.816 1 98.75 111 PHE A O 1
ATOM 909 N N . PHE A 1 112 ? -8.883 13.211 4.453 1 98.81 112 PHE A N 1
ATOM 910 C CA . PHE A 1 112 ? -7.836 12.914 3.482 1 98.81 112 PHE A CA 1
ATOM 911 C C . PHE A 1 112 ? -6.852 14.078 3.383 1 98.81 112 PHE A C 1
ATOM 913 O O . PHE A 1 112 ? -7.234 15.242 3.516 1 98.81 112 PHE A O 1
ATOM 920 N N . VAL A 1 113 ? -5.641 13.766 3.145 1 98.62 113 VAL A N 1
ATOM 921 C CA . VAL A 1 113 ? -4.625 14.711 2.697 1 98.62 113 VAL A CA 1
ATOM 922 C C . VAL A 1 113 ? -3.975 14.203 1.412 1 98.62 113 VAL A C 1
ATOM 924 O O . VAL A 1 113 ? -4.199 13.062 1.007 1 98.62 113 VAL A O 1
ATOM 927 N N . THR A 1 114 ? -3.27 15.062 0.734 1 98.31 114 THR A N 1
ATOM 928 C CA . THR A 1 114 ? -2.555 14.711 -0.489 1 98.31 114 THR A CA 1
ATOM 929 C C . THR A 1 114 ? -1.059 14.969 -0.334 1 98.31 114 THR A C 1
ATOM 931 O O . THR A 1 114 ? -0.653 16.031 0.141 1 98.31 114 THR A O 1
ATOM 934 N N . ASP A 1 115 ? -0.264 13.945 -0.68 1 98.44 115 ASP A N 1
ATOM 935 C CA . ASP A 1 115 ? 1.179 14.141 -0.572 1 98.44 115 ASP A CA 1
ATOM 936 C C . ASP A 1 115 ? 1.708 14.984 -1.726 1 98.44 115 ASP A C 1
ATOM 938 O O . ASP A 1 115 ? 0.951 15.367 -2.619 1 98.44 115 ASP A O 1
ATOM 942 N N . PRO A 1 116 ? 2.961 15.352 -1.808 1 97.62 116 PRO A N 1
ATOM 943 C CA . PRO A 1 116 ? 3.506 16.281 -2.801 1 97.62 116 PRO A CA 1
ATOM 944 C C . PRO A 1 116 ? 3.344 15.773 -4.23 1 97.62 116 PRO A C 1
ATOM 946 O O . PRO A 1 116 ? 3.328 16.578 -5.172 1 97.62 116 PRO A O 1
ATOM 949 N N . ASP A 1 117 ? 3.262 14.445 -4.418 1 98.19 117 ASP A N 1
ATOM 950 C CA . ASP A 1 117 ? 3.166 13.898 -5.762 1 98.19 117 ASP A CA 1
ATOM 951 C C . ASP A 1 117 ? 1.719 13.562 -6.117 1 98.19 117 ASP A C 1
ATOM 953 O O . ASP A 1 117 ? 1.447 13.008 -7.188 1 98.19 117 ASP A O 1
ATOM 957 N N . GLY A 1 118 ? 0.799 13.797 -5.168 1 97.75 118 GLY A N 1
ATOM 958 C CA . GLY A 1 118 ? -0.606 13.664 -5.516 1 97.75 118 GLY A CA 1
ATOM 959 C C . GLY A 1 118 ? -1.252 12.422 -4.922 1 97.75 118 GLY A C 1
ATOM 960 O O . GLY A 1 118 ? -2.428 12.148 -5.172 1 97.75 118 GLY A O 1
ATOM 961 N N . TYR A 1 119 ? -0.543 11.625 -4.156 1 98.44 119 TYR A N 1
ATOM 962 C CA . TYR A 1 119 ? -1.139 10.461 -3.518 1 98.44 119 TYR A CA 1
ATOM 963 C C . TYR A 1 119 ? -2.076 10.867 -2.391 1 98.44 119 TYR A C 1
ATOM 965 O O . TYR A 1 119 ? -1.728 11.711 -1.56 1 98.44 119 TYR A O 1
ATOM 973 N N . LYS A 1 120 ? -3.207 10.234 -2.348 1 98.38 120 LYS A N 1
ATOM 974 C CA . LYS A 1 120 ? -4.109 10.438 -1.22 1 98.38 120 LYS A CA 1
ATOM 975 C C . LYS A 1 120 ? -3.689 9.594 -0.017 1 98.38 120 LYS A C 1
ATOM 977 O O . LYS A 1 120 ? -3.252 8.453 -0.173 1 98.38 120 LYS A O 1
ATOM 982 N N . ILE A 1 121 ? -3.809 10.188 1.108 1 98.81 121 ILE A N 1
ATOM 983 C CA . ILE A 1 121 ? -3.629 9.5 2.385 1 98.81 121 ILE A CA 1
ATOM 984 C C . ILE A 1 121 ? -4.879 9.672 3.242 1 98.81 121 ILE A C 1
ATOM 986 O O . ILE A 1 121 ? -5.371 10.789 3.42 1 98.81 121 ILE A O 1
ATOM 990 N N . GLU A 1 122 ? -5.336 8.602 3.744 1 98.88 122 GLU A N 1
ATOM 991 C CA . GLU A 1 122 ? -6.523 8.609 4.598 1 98.88 122 GLU A CA 1
ATOM 992 C C . GLU A 1 122 ? -6.145 8.523 6.07 1 98.88 122 GLU A C 1
ATOM 994 O O . GLU A 1 122 ? -5.43 7.609 6.48 1 98.88 122 GLU A O 1
ATOM 999 N N . PHE A 1 123 ? -6.586 9.492 6.812 1 98.88 123 PHE A N 1
ATOM 1000 C CA . PHE A 1 123 ? -6.484 9.453 8.266 1 98.88 123 PHE A CA 1
ATOM 1001 C C . PHE A 1 123 ? -7.789 8.961 8.891 1 98.88 123 PHE A C 1
ATOM 1003 O O . PHE A 1 123 ? -8.867 9.469 8.562 1 98.88 123 PHE A O 1
ATOM 1010 N N . LEU A 1 124 ? -7.617 7.973 9.781 1 98.81 124 LEU A N 1
ATOM 1011 C CA . LEU A 1 124 ? -8.805 7.445 10.445 1 98.81 124 LEU A CA 1
ATOM 1012 C C . LEU A 1 124 ? -8.664 7.562 11.961 1 98.81 124 LEU A C 1
ATOM 1014 O O . LEU A 1 124 ? -7.586 7.332 12.516 1 98.81 124 LEU A O 1
ATOM 1018 N N . GLN A 1 125 ? -9.797 7.906 12.609 1 98.75 125 GLN A N 1
ATOM 1019 C CA . GLN A 1 125 ? -9.852 7.746 14.062 1 98.75 125 GLN A CA 1
ATOM 1020 C C . GLN A 1 125 ? -9.664 6.281 14.453 1 98.75 125 GLN A C 1
ATOM 1022 O O . GLN A 1 125 ? -10.344 5.402 13.93 1 98.75 125 GLN A O 1
ATOM 1027 N N . ARG A 1 126 ? -8.688 6.074 15.336 1 98.19 126 ARG A N 1
ATOM 1028 C CA . ARG A 1 126 ? -8.469 4.719 15.836 1 98.19 126 ARG A CA 1
ATOM 1029 C C . ARG A 1 126 ? -9.664 4.238 16.656 1 98.19 126 ARG A C 1
ATOM 1031 O O . ARG A 1 126 ? -9.82 4.613 17.812 1 98.19 126 ARG A O 1
ATOM 1038 N N . GLN A 1 127 ? -10.492 3.457 16.078 1 96.12 127 GLN A N 1
ATOM 1039 C CA . GLN A 1 127 ? -11.719 2.934 16.688 1 96.12 127 GLN A CA 1
ATOM 1040 C C . GLN A 1 127 ? -12.289 1.783 15.859 1 96.12 127 GLN A C 1
ATOM 1042 O O . GLN A 1 127 ? -12.039 1.694 14.656 1 96.12 127 GLN A O 1
ATOM 1047 N N . GLY A 1 128 ? -13 0.892 16.531 1 94.56 128 GLY A N 1
ATOM 1048 C CA . GLY A 1 128 ? -13.594 -0.227 15.82 1 94.56 128 GLY A CA 1
ATOM 1049 C C . GLY A 1 128 ? -12.562 -1.109 15.141 1 94.56 128 GLY A C 1
ATOM 1050 O O . GLY A 1 128 ? -11.617 -1.58 15.781 1 94.56 128 GLY A O 1
ATOM 1051 N N . ARG A 1 129 ? -12.711 -1.234 13.852 1 93.38 129 ARG A N 1
ATOM 1052 C CA . ARG A 1 129 ? -11.789 -2.115 13.141 1 93.38 129 ARG A CA 1
ATOM 1053 C C . ARG A 1 129 ? -10.5 -1.388 12.781 1 93.38 129 ARG A C 1
ATOM 1055 O O . ARG A 1 129 ? -9.508 -2.018 12.398 1 93.38 129 ARG A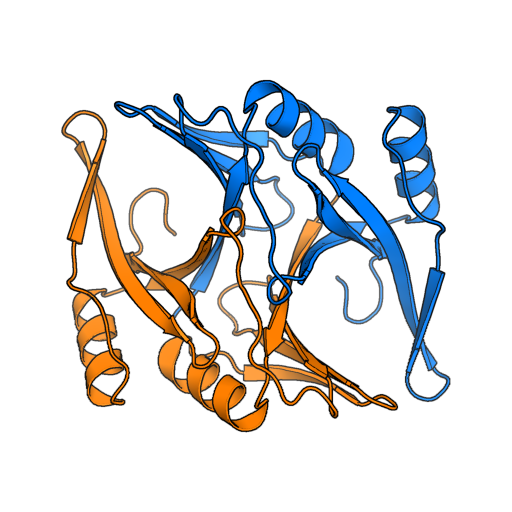 O 1
ATOM 1062 N N . TYR A 1 130 ? -10.562 -0.118 12.828 1 96.31 130 TYR A N 1
ATOM 1063 C CA . TYR A 1 130 ? -9.391 0.67 12.453 1 96.31 130 TYR A CA 1
ATOM 1064 C C . TYR A 1 130 ? -8.477 0.894 13.656 1 96.31 130 TYR A C 1
ATOM 1066 O O . TYR A 1 130 ? -8.5 1.964 14.266 1 96.31 130 TYR A O 1
ATOM 1074 N N . LEU A 1 131 ? -7.668 -0.105 13.977 1 92.06 131 LEU A N 1
ATOM 1075 C CA . LEU A 1 131 ? -6.863 -0.075 15.195 1 92.06 131 LEU A CA 1
ATOM 1076 C C . LEU A 1 131 ? -5.379 0.039 14.867 1 92.06 131 LEU A C 1
ATOM 1078 O O . LEU A 1 131 ? -4.93 -0.462 13.836 1 92.06 131 LEU A O 1
ATOM 1082 N N . MET B 1 1 ? 0.599 8.555 18 1 91.38 1 MET B N 1
ATOM 1083 C CA . MET B 1 1 ? 1.427 8.352 16.812 1 91.38 1 MET B CA 1
ATOM 1084 C C . MET B 1 1 ? 0.618 7.73 15.68 1 91.38 1 MET B C 1
ATOM 1086 O O . MET B 1 1 ? -0.317 6.965 15.93 1 91.38 1 MET B O 1
ATOM 1090 N N . THR B 1 2 ? 0.88 8.094 14.492 1 97.75 2 THR B N 1
ATOM 1091 C CA . THR B 1 2 ? 0.169 7.574 13.328 1 97.75 2 THR B CA 1
ATOM 1092 C C . THR B 1 2 ? 0.572 6.133 13.047 1 97.75 2 THR B C 1
ATOM 1094 O O . THR B 1 2 ? 1.734 5.762 13.227 1 97.75 2 THR B O 1
ATOM 1097 N N . LYS B 1 3 ? -0.4 5.262 12.719 1 98.44 3 LYS B N 1
ATOM 1098 C CA . LYS B 1 3 ? -0.129 3.869 12.375 1 98.44 3 LYS B CA 1
ATOM 1099 C C . LYS B 1 3 ? -0.628 3.539 10.977 1 98.44 3 LYS B C 1
ATOM 1101 O O . LYS B 1 3 ? -1.815 3.695 10.68 1 98.44 3 LYS B O 1
ATOM 1106 N N . MET B 1 4 ? 0.278 3.092 10.094 1 98.69 4 MET B N 1
ATOM 1107 C CA . MET B 1 4 ? -0.168 2.602 8.797 1 98.69 4 MET B CA 1
ATOM 1108 C C . MET B 1 4 ? -1.007 1.338 8.945 1 98.69 4 MET B C 1
ATOM 1110 O O . MET B 1 4 ? -0.555 0.356 9.539 1 98.69 4 MET B O 1
ATOM 1114 N N . ILE B 1 5 ? -2.225 1.336 8.297 1 98.75 5 ILE B N 1
ATOM 1115 C CA . ILE B 1 5 ? -3.1 0.228 8.664 1 98.75 5 ILE B CA 1
ATOM 1116 C C . ILE B 1 5 ? -3.611 -0.466 7.406 1 98.75 5 ILE B C 1
ATOM 1118 O O . ILE B 1 5 ? -3.971 -1.646 7.441 1 98.75 5 ILE B O 1
ATOM 1122 N N . HIS B 1 6 ? -3.723 0.255 6.258 1 98.88 6 HIS B N 1
ATOM 1123 C CA . HIS B 1 6 ? -4.102 -0.453 5.039 1 98.88 6 HIS B CA 1
ATOM 1124 C C . HIS B 1 6 ? -3.791 0.376 3.799 1 98.88 6 HIS B C 1
ATOM 1126 O O . HIS B 1 6 ? -3.58 1.588 3.893 1 98.88 6 HIS B O 1
ATOM 1132 N N . THR B 1 7 ? -3.621 -0.271 2.691 1 98.88 7 THR B N 1
ATOM 1133 C CA . THR B 1 7 ? -3.68 0.349 1.372 1 98.88 7 THR B CA 1
ATOM 1134 C C . THR B 1 7 ? -4.922 -0.109 0.613 1 98.88 7 THR B C 1
ATOM 1136 O O . THR B 1 7 ? -5.387 -1.236 0.794 1 98.88 7 THR B O 1
ATOM 1139 N N . MET B 1 8 ? -5.441 0.804 -0.169 1 98.88 8 MET B N 1
ATOM 1140 C CA . MET B 1 8 ? -6.684 0.519 -0.879 1 98.88 8 MET B CA 1
ATOM 1141 C C . MET B 1 8 ? -6.477 0.58 -2.389 1 98.88 8 MET B C 1
ATOM 1143 O O . MET B 1 8 ? -5.867 1.521 -2.898 1 98.88 8 MET B O 1
ATOM 1147 N N . ILE B 1 9 ? -6.875 -0.443 -3.082 1 98.88 9 ILE B N 1
ATOM 1148 C CA . ILE B 1 9 ? -6.938 -0.464 -4.539 1 98.88 9 ILE B CA 1
ATOM 1149 C C . ILE B 1 9 ? -8.352 -0.821 -4.992 1 98.88 9 ILE B C 1
ATOM 1151 O O . ILE B 1 9 ? -9.117 -1.416 -4.23 1 98.88 9 ILE B O 1
ATOM 1155 N N . ARG B 1 10 ? -8.656 -0.427 -6.254 1 98.81 10 ARG B N 1
ATOM 1156 C CA . ARG B 1 10 ? -9.945 -0.761 -6.844 1 98.81 10 ARG B CA 1
ATOM 1157 C C . ARG B 1 10 ? -9.844 -1.998 -7.73 1 98.81 10 ARG B C 1
ATOM 1159 O O . ARG B 1 10 ? -8.859 -2.164 -8.461 1 98.81 10 ARG B O 1
ATOM 1166 N N . VAL B 1 11 ? -10.844 -2.807 -7.633 1 98.75 11 VAL B N 1
ATOM 1167 C CA . VAL B 1 11 ? -10.859 -4.016 -8.445 1 98.75 11 VAL B CA 1
ATOM 1168 C C . VAL B 1 11 ? -12.172 -4.109 -9.219 1 98.75 11 VAL B C 1
ATOM 1170 O O . VAL B 1 11 ? -13.219 -3.693 -8.719 1 98.75 11 VAL B O 1
ATOM 1173 N N . ARG B 1 12 ? -12.164 -4.648 -10.391 1 98.25 12 ARG B N 1
ATOM 1174 C CA . ARG B 1 12 ? -13.32 -4.684 -11.281 1 98.25 12 ARG B CA 1
ATOM 1175 C C . ARG B 1 12 ? -14.211 -5.887 -10.969 1 98.25 12 ARG B C 1
ATOM 1177 O O . ARG B 1 12 ? -15.438 -5.77 -10.938 1 98.25 12 ARG B O 1
ATOM 1184 N N . ASP B 1 13 ? -13.656 -7.031 -10.781 1 98.19 13 ASP B N 1
ATOM 1185 C CA . ASP B 1 13 ? -14.32 -8.281 -10.43 1 98.19 13 ASP B CA 1
ATOM 1186 C C . ASP B 1 13 ? -13.883 -8.766 -9.055 1 98.19 13 ASP B C 1
ATOM 1188 O O . ASP B 1 13 ? -12.812 -9.352 -8.906 1 98.19 13 ASP B O 1
ATOM 1192 N N . LEU B 1 14 ? -14.734 -8.547 -8.055 1 98.44 14 LEU B N 1
ATOM 1193 C CA . LEU B 1 14 ? -14.367 -8.797 -6.668 1 98.44 14 LEU B CA 1
ATOM 1194 C C . LEU B 1 14 ? -14.078 -10.273 -6.438 1 98.44 14 LEU B C 1
ATOM 1196 O O . LEU B 1 14 ? -13.078 -10.625 -5.805 1 98.44 14 LEU B O 1
ATOM 1200 N N . ASP B 1 15 ? -14.922 -11.156 -6.941 1 98.44 15 ASP B N 1
ATOM 1201 C CA . ASP B 1 15 ? -14.734 -12.594 -6.734 1 98.44 15 ASP B CA 1
ATOM 1202 C C . ASP B 1 15 ? -13.398 -13.062 -7.301 1 98.44 15 ASP B C 1
ATOM 1204 O O . ASP B 1 15 ? -12.688 -13.836 -6.656 1 98.44 15 ASP B O 1
ATOM 1208 N N . ARG B 1 16 ? -13.109 -12.625 -8.477 1 98.12 16 ARG B N 1
ATOM 1209 C CA . ARG B 1 16 ? -11.852 -12.977 -9.117 1 98.12 16 ARG B CA 1
ATOM 1210 C C . ARG B 1 16 ? -10.664 -12.477 -8.305 1 98.12 16 ARG B C 1
ATOM 1212 O O . ARG B 1 16 ? -9.672 -13.188 -8.133 1 98.12 16 ARG B O 1
ATOM 1219 N N . SER B 1 17 ? -10.758 -11.25 -7.824 1 98.69 17 SER B N 1
ATOM 1220 C CA . SER B 1 17 ? -9.68 -10.68 -7.02 1 98.69 17 SER B CA 1
ATOM 1221 C C . SER B 1 17 ? -9.523 -11.414 -5.695 1 98.69 17 SER B C 1
ATOM 1223 O O . SER B 1 17 ? -8.406 -11.688 -5.258 1 98.69 17 SER B O 1
ATOM 1225 N N . LEU B 1 18 ? -10.617 -11.703 -5.066 1 98.81 18 LEU B N 1
ATOM 1226 C CA . LEU B 1 18 ? -10.57 -12.43 -3.799 1 98.81 18 LEU B CA 1
ATOM 1227 C C . LEU B 1 18 ? -9.891 -13.789 -3.973 1 98.81 18 LEU B C 1
ATOM 1229 O O . LEU B 1 18 ? -9.086 -14.195 -3.133 1 98.81 18 LEU B O 1
ATOM 1233 N N . GLN B 1 19 ? -10.234 -14.5 -5.016 1 98.44 19 GLN B N 1
ATOM 1234 C CA . GLN B 1 19 ? -9.609 -15.789 -5.293 1 98.44 19 GLN B CA 1
ATOM 1235 C C . GLN B 1 19 ? -8.102 -15.633 -5.504 1 98.44 19 GLN B C 1
ATOM 1237 O O . GLN B 1 19 ? -7.312 -16.406 -4.965 1 98.44 19 GLN B O 1
ATOM 1242 N N . PHE B 1 20 ? -7.742 -14.625 -6.258 1 98.69 20 PHE B N 1
ATOM 1243 C CA . PHE B 1 20 ? -6.332 -14.367 -6.527 1 98.69 20 PHE B CA 1
ATOM 1244 C C . PHE B 1 20 ? -5.566 -14.125 -5.23 1 98.69 20 PHE B C 1
ATOM 1246 O O . PHE B 1 20 ? -4.539 -14.758 -4.98 1 98.69 20 PHE B O 1
ATOM 1253 N N . TYR B 1 21 ? -6 -13.195 -4.414 1 98.81 21 TYR B N 1
ATOM 1254 C CA . TYR B 1 21 ? -5.266 -12.789 -3.221 1 98.81 21 TYR B CA 1
ATOM 1255 C C . TYR B 1 21 ? -5.258 -13.898 -2.182 1 98.81 21 TYR B C 1
ATOM 1257 O O . TYR B 1 21 ? -4.301 -14.031 -1.414 1 98.81 21 TYR B O 1
ATOM 1265 N N . ARG B 1 22 ? -6.34 -14.703 -2.135 1 98.12 22 ARG B N 1
ATOM 1266 C CA . ARG B 1 22 ? -6.328 -15.891 -1.287 1 98.12 22 ARG B CA 1
ATOM 1267 C C . ARG B 1 22 ? -5.258 -16.875 -1.742 1 98.12 22 ARG B C 1
ATOM 1269 O O . ARG B 1 22 ? -4.445 -17.344 -0.936 1 98.12 22 ARG B O 1
ATOM 1276 N N . ASP B 1 23 ? -5.266 -17.188 -3.023 1 97.44 23 ASP B N 1
ATOM 1277 C CA . ASP B 1 23 ? -4.371 -18.203 -3.564 1 97.44 23 ASP B CA 1
ATOM 1278 C C . ASP B 1 23 ? -2.922 -17.719 -3.559 1 97.44 23 ASP B C 1
ATOM 1280 O O . ASP B 1 23 ? -2.027 -18.438 -3.1 1 97.44 23 ASP B O 1
ATOM 1284 N N . ALA B 1 24 ? -2.697 -16.516 -4.012 1 97.62 24 ALA B N 1
ATOM 1285 C CA . ALA B 1 24 ? -1.334 -16.031 -4.219 1 97.62 24 ALA B CA 1
ATOM 1286 C C . ALA B 1 24 ? -0.717 -15.562 -2.906 1 97.62 24 ALA B C 1
ATOM 1288 O O . ALA B 1 24 ? 0.452 -15.836 -2.627 1 97.62 24 ALA B O 1
ATOM 1289 N N . LEU B 1 25 ? -1.521 -14.812 -2.086 1 98.25 25 LEU B N 1
ATOM 1290 C CA . LEU B 1 25 ? -0.94 -14.133 -0.934 1 98.25 25 LEU B CA 1
ATOM 1291 C C . LEU B 1 25 ? -1.445 -14.742 0.37 1 98.25 25 LEU B C 1
ATOM 1293 O O . LEU B 1 25 ? -1.022 -14.336 1.455 1 98.25 25 LEU B O 1
ATOM 1297 N N . GLU B 1 26 ? -2.348 -15.68 0.252 1 98.06 26 GLU B N 1
ATOM 1298 C CA . GLU B 1 26 ? -2.887 -16.359 1.427 1 98.06 26 GLU B CA 1
ATOM 1299 C C . GLU B 1 26 ? -3.611 -15.383 2.346 1 98.06 26 GLU B C 1
ATOM 1301 O O . GLU B 1 26 ? -3.482 -15.461 3.57 1 98.06 26 GLU B O 1
ATOM 1306 N N . LEU B 1 27 ? -4.312 -14.43 1.726 1 98.62 27 LEU B N 1
ATOM 1307 C CA . LEU B 1 27 ? -5.125 -13.477 2.473 1 98.62 27 LEU B CA 1
ATOM 1308 C C . LEU B 1 27 ? -6.574 -13.945 2.551 1 98.62 27 LEU B C 1
ATOM 1310 O O . LEU B 1 27 ? -7.102 -14.516 1.593 1 98.62 27 LEU B O 1
ATOM 1314 N N . GLU B 1 28 ? -7.141 -13.633 3.697 1 98.38 28 GLU B N 1
ATOM 1315 C CA . GLU B 1 28 ? -8.555 -13.938 3.916 1 98.38 28 GLU B CA 1
ATOM 1316 C C . GLU B 1 28 ? -9.352 -12.672 4.211 1 98.38 28 GLU B C 1
ATOM 1318 O O . GLU B 1 28 ? -8.789 -11.656 4.633 1 98.38 28 GLU B O 1
ATOM 1323 N N . ILE B 1 29 ? -10.648 -12.773 4.004 1 98.69 29 ILE B N 1
ATOM 1324 C CA . ILE B 1 29 ? -11.531 -11.648 4.312 1 98.69 29 ILE B CA 1
ATOM 1325 C C . ILE B 1 29 ? -11.609 -11.461 5.824 1 98.69 29 ILE B C 1
ATOM 1327 O O . ILE B 1 29 ? -11.977 -12.383 6.555 1 98.69 29 ILE B O 1
ATOM 1331 N N . LYS B 1 30 ? -11.297 -10.297 6.273 1 98.31 30 LYS B N 1
AT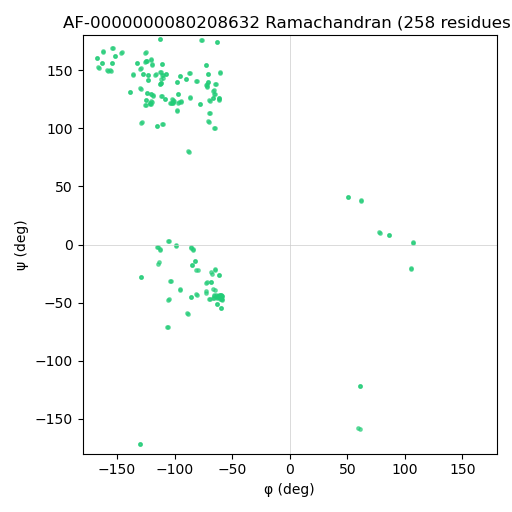OM 1332 C CA . LYS B 1 30 ? -11.461 -9.953 7.68 1 98.31 30 LYS B CA 1
ATOM 1333 C C . LYS B 1 30 ? -12.789 -9.242 7.922 1 98.31 30 LYS B C 1
ATOM 1335 O O . LYS B 1 30 ? -13.414 -9.43 8.969 1 98.31 30 LYS B O 1
ATOM 1340 N N . ASP B 1 31 ? -13.172 -8.391 6.973 1 98.12 31 ASP B N 1
ATOM 1341 C CA . ASP B 1 31 ? -14.445 -7.676 7.004 1 98.12 31 ASP B CA 1
ATOM 1342 C C . ASP B 1 31 ? -14.883 -7.262 5.602 1 98.12 31 ASP B C 1
ATOM 1344 O O . ASP B 1 31 ? -14.047 -7.094 4.711 1 98.12 31 ASP B O 1
ATOM 1348 N N . GLN B 1 32 ? -16.109 -7.203 5.438 1 98.25 32 GLN B N 1
ATOM 1349 C CA . GLN B 1 32 ? -16.703 -6.719 4.195 1 98.25 32 GLN B CA 1
ATOM 1350 C C . GLN B 1 32 ? -17.906 -5.828 4.469 1 98.25 32 GLN B C 1
ATOM 1352 O O . GLN B 1 32 ? -18.781 -6.18 5.273 1 98.25 32 GLN B O 1
ATOM 1357 N N . TYR B 1 33 ? -17.938 -4.699 3.848 1 97.94 33 TYR B N 1
ATOM 1358 C CA . TYR B 1 33 ? -19.047 -3.758 3.934 1 97.94 33 TYR B CA 1
ATOM 1359 C C . TYR B 1 33 ? -19.641 -3.488 2.557 1 97.94 33 TYR B C 1
ATOM 1361 O O . TYR B 1 33 ? -18.938 -3.012 1.656 1 97.94 33 TYR B O 1
ATOM 1369 N N . VAL B 1 34 ? -20.906 -3.777 2.439 1 97.69 34 VAL B N 1
ATOM 1370 C CA . VAL B 1 34 ? -21.609 -3.562 1.176 1 97.69 34 VAL B CA 1
ATOM 1371 C C . VAL B 1 34 ? -22.469 -2.309 1.268 1 97.69 34 VAL B C 1
ATOM 1373 O O . VAL B 1 34 ? -23.297 -2.182 2.174 1 97.69 34 VAL B O 1
ATOM 1376 N N . PHE B 1 35 ? -22.203 -1.407 0.387 1 96.69 35 PHE B N 1
ATOM 1377 C CA . PHE B 1 35 ? -22.969 -0.172 0.27 1 96.69 35 PHE B CA 1
ATOM 1378 C C . PHE B 1 35 ? -23.75 -0.136 -1.043 1 96.69 35 PHE B C 1
ATOM 1380 O O . PHE B 1 35 ? -23.719 -1.096 -1.815 1 96.69 35 PHE B O 1
ATOM 1387 N N . ASP B 1 36 ? -24.531 0.998 -1.108 1 94.69 36 ASP B N 1
ATOM 1388 C CA . ASP B 1 36 ? -25.172 1.229 -2.4 1 94.69 36 ASP B CA 1
ATOM 1389 C C . ASP B 1 36 ? -24.141 1.636 -3.455 1 94.69 36 ASP B C 1
ATOM 1391 O O . ASP B 1 36 ? -23.5 2.688 -3.34 1 94.69 36 ASP B O 1
ATOM 1395 N N . GLY B 1 37 ? -23.781 0.773 -4.398 1 97.44 37 GLY B N 1
ATOM 1396 C CA . GLY B 1 37 ? -22.953 1.109 -5.543 1 97.44 37 GLY B CA 1
ATOM 1397 C C . GLY B 1 37 ? -21.531 0.587 -5.422 1 97.44 37 GLY B C 1
ATOM 1398 O O . GLY B 1 37 ? -20.797 0.528 -6.41 1 97.44 37 GLY B O 1
ATOM 1399 N N . PHE B 1 38 ? -21.172 0.306 -4.152 1 98.38 38 PHE B N 1
ATOM 1400 C CA . PHE B 1 38 ? -19.812 -0.237 -4.012 1 98.38 38 PHE B CA 1
ATOM 1401 C C . PHE B 1 38 ? -19.703 -1.082 -2.75 1 98.38 38 PHE B C 1
ATOM 1403 O O . PHE B 1 38 ? -20.609 -1.075 -1.907 1 98.38 38 PHE B O 1
ATOM 1410 N N . SER B 1 39 ? -18.594 -1.827 -2.607 1 98.56 39 SER B N 1
ATOM 1411 C CA . SER B 1 39 ? -18.281 -2.605 -1.416 1 98.56 39 SER B CA 1
ATOM 1412 C C . SER B 1 39 ? -16.812 -2.439 -1.028 1 98.56 39 SER B C 1
ATOM 1414 O O . SER B 1 39 ? -15.961 -2.203 -1.888 1 98.56 39 SER B O 1
ATOM 1416 N N . LEU B 1 40 ? -16.562 -2.471 0.231 1 98.69 40 LEU B N 1
ATOM 1417 C CA . LEU B 1 40 ? -15.219 -2.508 0.814 1 98.69 40 LEU B CA 1
ATOM 1418 C C . LEU B 1 40 ? -14.922 -3.879 1.41 1 98.69 40 LEU B C 1
ATOM 1420 O O . LEU B 1 40 ? -15.719 -4.406 2.193 1 98.69 40 LEU B O 1
ATOM 1424 N N . THR B 1 41 ? -13.852 -4.469 0.999 1 98.88 41 THR B N 1
ATOM 1425 C CA . THR B 1 41 ? -13.406 -5.75 1.536 1 98.88 41 THR B CA 1
ATOM 1426 C C . THR B 1 41 ? -11.969 -5.648 2.055 1 98.88 41 THR B C 1
ATOM 1428 O O . THR B 1 41 ? -11.07 -5.234 1.324 1 98.88 41 THR B O 1
ATOM 1431 N N . TYR B 1 42 ? -11.797 -5.996 3.291 1 98.88 42 TYR B N 1
ATOM 1432 C CA . TYR B 1 42 ? -10.484 -5.961 3.924 1 98.88 42 TYR B CA 1
ATOM 1433 C C . TYR B 1 42 ? -9.883 -7.359 4.004 1 98.88 42 TYR B C 1
ATOM 1435 O O . TYR B 1 42 ? -10.5 -8.273 4.555 1 98.88 42 TYR B O 1
ATOM 1443 N N . LEU B 1 43 ? -8.703 -7.508 3.459 1 98.88 43 LEU B N 1
ATOM 1444 C CA . LEU B 1 43 ? -8 -8.789 3.414 1 98.88 43 LEU B CA 1
ATOM 1445 C C . LEU B 1 43 ? -6.77 -8.766 4.309 1 98.88 43 LEU B C 1
ATOM 1447 O O . LEU B 1 43 ? -6.051 -7.766 4.355 1 98.88 43 LEU B O 1
ATOM 1451 N N . ALA B 1 44 ? -6.52 -9.805 5.004 1 98.25 44 ALA B N 1
ATOM 1452 C CA . ALA B 1 44 ? -5.328 -9.93 5.836 1 98.25 44 ALA B CA 1
ATOM 1453 C C . ALA B 1 44 ? -5.059 -11.391 6.191 1 98.25 44 ALA B C 1
ATOM 1455 O O . ALA B 1 44 ? -5.84 -12.281 5.84 1 98.25 44 ALA B O 1
ATOM 1456 N N . ASN B 1 45 ? -3.932 -11.664 6.668 1 98.12 45 ASN B N 1
ATOM 1457 C CA . ASN B 1 45 ? -3.613 -12.898 7.379 1 98.12 45 ASN B CA 1
ATOM 1458 C C . ASN B 1 45 ? -2.912 -12.617 8.703 1 98.12 45 ASN B C 1
ATOM 1460 O O . ASN B 1 45 ? -2.885 -11.469 9.164 1 98.12 45 ASN B O 1
ATOM 1464 N N . GLU B 1 46 ? -2.393 -13.602 9.406 1 96.94 46 GLU B N 1
ATOM 1465 C CA . GLU B 1 46 ? -1.948 -13.453 10.789 1 96.94 46 GLU B CA 1
ATOM 1466 C C . GLU B 1 46 ? -0.528 -12.898 10.859 1 96.94 46 GLU B C 1
ATOM 1468 O O . GLU B 1 46 ? -0.026 -12.594 11.945 1 96.94 46 GLU B O 1
ATOM 1473 N N . GLU B 1 47 ? 0.095 -12.719 9.75 1 96.81 47 GLU B N 1
ATOM 1474 C CA . GLU B 1 47 ? 1.521 -12.406 9.734 1 96.81 47 GLU B CA 1
ATOM 1475 C C . GLU B 1 47 ? 1.77 -10.922 10 1 96.81 47 GLU B C 1
ATOM 1477 O O . GLU B 1 47 ? 2.879 -10.531 10.367 1 96.81 47 GLU B O 1
ATOM 1482 N N . THR B 1 48 ? 0.796 -10.055 9.773 1 94.38 48 THR B N 1
ATOM 1483 C CA . THR B 1 48 ? 0.911 -8.617 10.008 1 94.38 48 THR B CA 1
ATOM 1484 C C . THR B 1 48 ? -0.46 -8 10.273 1 94.38 48 THR B C 1
ATOM 1486 O O . THR B 1 48 ? -1.483 -8.547 9.859 1 94.38 48 THR B O 1
ATOM 1489 N N . GLY B 1 49 ? -0.462 -6.879 10.945 1 94.94 49 GLY B N 1
ATOM 1490 C CA . GLY B 1 49 ? -1.702 -6.16 11.195 1 94.94 49 GLY B CA 1
ATOM 1491 C C . GLY B 1 49 ? -2.135 -5.293 10.023 1 94.94 49 GLY B C 1
ATOM 1492 O O . GLY B 1 49 ? -3.275 -4.828 9.984 1 94.94 49 GLY B O 1
ATOM 1493 N N . PHE B 1 50 ? -1.295 -5.035 9.062 1 98.19 50 PHE B N 1
ATOM 1494 C CA . PHE B 1 50 ? -1.601 -4.238 7.875 1 98.19 50 PHE B CA 1
ATOM 1495 C C . PHE B 1 50 ? -2.545 -4.992 6.945 1 98.19 50 PHE B C 1
ATOM 1497 O O . PHE B 1 50 ? -2.396 -6.199 6.746 1 98.19 50 PHE B O 1
ATOM 1504 N N . GLU B 1 51 ? -3.541 -4.266 6.344 1 98.75 51 GLU B N 1
ATOM 1505 C CA . GLU B 1 51 ? -4.547 -4.922 5.516 1 98.75 51 GLU B CA 1
ATOM 1506 C C . GLU B 1 51 ? -4.52 -4.391 4.086 1 98.75 51 GLU B C 1
ATOM 1508 O O . GLU B 1 51 ? -4.016 -3.293 3.836 1 98.75 51 GLU B O 1
ATOM 1513 N N . LEU B 1 52 ? -4.965 -5.203 3.17 1 98.94 52 LEU B N 1
ATOM 1514 C CA . LEU B 1 52 ? -5.297 -4.785 1.812 1 98.94 52 LEU B CA 1
ATOM 1515 C C . LEU B 1 52 ? -6.793 -4.543 1.669 1 98.94 52 LEU B C 1
ATOM 1517 O O . LEU B 1 52 ? -7.598 -5.461 1.851 1 98.94 52 LEU B O 1
ATOM 1521 N N . GLU B 1 53 ? -7.152 -3.301 1.411 1 98.94 53 GLU B N 1
ATOM 1522 C CA . GLU B 1 53 ? -8.555 -2.951 1.185 1 98.94 53 GLU B CA 1
ATOM 1523 C C . GLU B 1 53 ? -8.891 -2.959 -0.304 1 98.94 53 GLU B C 1
ATOM 1525 O O . GLU B 1 53 ? -8.25 -2.264 -1.094 1 98.94 53 GLU B O 1
ATOM 1530 N N . LEU B 1 54 ? -9.875 -3.752 -0.677 1 98.94 54 LEU B N 1
ATOM 1531 C CA . LEU B 1 54 ? -10.391 -3.764 -2.043 1 98.94 54 LEU B CA 1
ATOM 1532 C C . LEU B 1 54 ? -11.695 -2.984 -2.141 1 98.94 54 LEU B C 1
ATOM 1534 O O . LEU B 1 54 ? -12.656 -3.279 -1.42 1 98.94 54 LEU B O 1
ATOM 1538 N N . THR B 1 55 ? -11.703 -2.002 -2.973 1 98.88 55 THR B N 1
ATOM 1539 C CA . THR B 1 55 ? -12.945 -1.332 -3.332 1 98.88 55 THR B CA 1
ATOM 1540 C C . THR B 1 55 ? -13.5 -1.886 -4.641 1 98.88 55 THR B C 1
ATOM 1542 O O . THR B 1 55 ? -12.805 -1.895 -5.66 1 98.88 55 THR B O 1
ATOM 1545 N N . HIS B 1 56 ? -14.68 -2.375 -4.574 1 98.75 56 HIS B N 1
ATOM 1546 C CA . HIS B 1 56 ? -15.391 -2.842 -5.758 1 98.75 56 HIS B CA 1
ATOM 1547 C C . HIS B 1 56 ? -16.562 -1.925 -6.094 1 98.75 56 HIS B C 1
ATOM 1549 O O . HIS B 1 56 ? -17.594 -1.945 -5.406 1 98.75 56 HIS B O 1
ATOM 1555 N N . ASN B 1 57 ? -16.375 -1.083 -7.129 1 98.62 57 ASN B N 1
ATOM 1556 C CA . ASN B 1 57 ? -17.484 -0.288 -7.648 1 98.62 57 ASN B CA 1
ATOM 1557 C C . ASN B 1 57 ? -18.406 -1.124 -8.531 1 98.62 57 ASN B C 1
ATOM 1559 O O . ASN B 1 57 ? -17.984 -1.633 -9.57 1 98.62 57 ASN B O 1
ATOM 1563 N N . HIS B 1 58 ? -19.656 -1.205 -8.164 1 97.88 58 HIS B N 1
ATOM 1564 C CA . HIS B 1 58 ? -20.562 -2.189 -8.727 1 97.88 58 HIS B CA 1
ATOM 1565 C C . HIS B 1 58 ? -20.859 -1.896 -10.195 1 97.88 58 HIS B C 1
ATOM 1567 O O . HIS B 1 58 ? -21.219 -2.799 -10.953 1 97.88 58 HIS B O 1
ATOM 1573 N N . ASP B 1 59 ? -20.719 -0.683 -10.617 1 96.75 59 ASP B N 1
ATOM 1574 C CA . ASP B 1 59 ? -21.125 -0.292 -11.961 1 96.75 59 ASP B CA 1
ATOM 1575 C C . ASP B 1 59 ? -19.906 -0.082 -12.859 1 96.75 59 ASP B C 1
ATOM 1577 O O . ASP B 1 59 ? -20.031 0.406 -13.984 1 96.75 59 ASP B O 1
ATOM 1581 N N . GLN B 1 60 ? -18.734 -0.337 -12.305 1 95.94 60 GLN B N 1
ATOM 1582 C CA . GLN B 1 60 ? -17.516 -0.137 -13.086 1 95.94 60 GLN B CA 1
ATOM 1583 C C . GLN B 1 60 ? -17.406 -1.182 -14.195 1 95.94 60 GLN B C 1
ATOM 1585 O O . GLN B 1 60 ? -17.203 -2.365 -13.922 1 95.94 60 GLN B O 1
ATOM 1590 N N . SER B 1 61 ? -17.484 -0.822 -15.383 1 93.19 61 SER B N 1
ATOM 1591 C CA . SER B 1 61 ? -17.422 -1.758 -16.5 1 93.19 61 SER B CA 1
ATOM 1592 C C . SER B 1 61 ? -16.062 -1.723 -17.188 1 93.19 61 SER B C 1
ATOM 1594 O O . SER B 1 61 ? -15.555 -2.754 -17.641 1 93.19 61 SER B O 1
ATOM 1596 N N . GLU B 1 62 ? -15.438 -0.533 -17.172 1 96.19 62 GLU B N 1
ATOM 1597 C CA . GLU B 1 62 ? -14.141 -0.371 -17.828 1 96.19 62 GLU B CA 1
ATOM 1598 C C . GLU B 1 62 ? -12.992 -0.745 -16.891 1 96.19 62 GLU B C 1
ATOM 1600 O O . GLU B 1 62 ? -13.07 -0.514 -15.688 1 96.19 62 GLU B O 1
ATOM 1605 N N . PRO B 1 63 ? -11.914 -1.275 -17.453 1 97.19 63 PRO B N 1
ATOM 1606 C CA . PRO B 1 63 ? -10.742 -1.578 -16.625 1 97.19 63 PRO B CA 1
ATOM 1607 C C . PRO B 1 63 ? -10.164 -0.339 -15.938 1 97.19 63 PRO B C 1
ATOM 1609 O O . PRO B 1 63 ? -10.227 0.76 -16.5 1 97.19 63 PRO B O 1
ATOM 1612 N N . TYR B 1 64 ? -9.625 -0.532 -14.789 1 97.62 64 TYR B N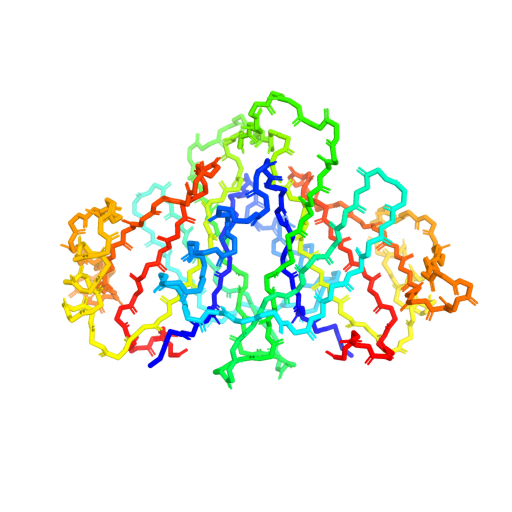 1
ATOM 1613 C CA . TYR B 1 64 ? -8.891 0.537 -14.125 1 97.62 64 TYR B CA 1
ATOM 1614 C C . TYR B 1 64 ? -7.555 0.792 -14.812 1 97.62 64 TYR B C 1
ATOM 1616 O O . TYR B 1 64 ? -6.969 -0.119 -15.398 1 97.62 64 TYR B O 1
ATOM 1624 N N . THR B 1 65 ? -7.102 1.974 -14.648 1 97.69 65 THR B N 1
ATOM 1625 C CA . THR B 1 65 ? -5.793 2.355 -15.18 1 97.69 65 THR B CA 1
ATOM 1626 C C . THR B 1 65 ? -4.805 2.592 -14.039 1 97.69 65 THR B C 1
ATOM 1628 O O . THR B 1 65 ? -5.203 2.863 -12.906 1 97.69 65 THR B O 1
ATOM 1631 N N . HIS B 1 66 ? -3.48 2.506 -14.102 1 96.5 66 HIS B N 1
ATOM 1632 C CA . HIS B 1 66 ? -2.498 2.504 -13.023 1 96.5 66 HIS B CA 1
ATOM 1633 C C . HIS B 1 66 ? -1.617 3.748 -13.078 1 96.5 66 HIS B C 1
ATOM 1635 O O . HIS B 1 66 ? -1.029 4.145 -12.07 1 96.5 66 HIS B O 1
ATOM 1641 N N . GLY B 1 67 ? -1.571 4.453 -14.133 1 96.75 67 GLY B N 1
ATOM 1642 C CA . GLY B 1 67 ? -0.641 5.566 -14.227 1 96.75 67 GLY B CA 1
ATOM 1643 C C . GLY B 1 67 ? 0.81 5.145 -14.094 1 96.75 67 GLY B C 1
ATOM 1644 O O . GLY B 1 67 ? 1.148 3.98 -14.32 1 96.75 67 GLY B O 1
ATOM 1645 N N . SER B 1 68 ? 1.755 6.113 -13.719 1 97.62 68 SER B N 1
ATOM 1646 C CA . SER B 1 68 ? 3.188 5.852 -13.625 1 97.62 68 SER B CA 1
ATOM 1647 C C . SER B 1 68 ? 3.678 5.969 -12.188 1 97.62 68 SER B C 1
ATOM 1649 O O . SER B 1 68 ? 4.855 5.742 -11.906 1 97.62 68 SER B O 1
ATOM 1651 N N . GLY B 1 69 ? 2.803 6.332 -11.211 1 97.88 69 GLY B N 1
ATOM 1652 C CA . GLY B 1 69 ? 3.201 6.652 -9.852 1 97.88 69 GLY B CA 1
ATOM 1653 C C . GLY B 1 69 ? 3.242 5.441 -8.938 1 97.88 69 GLY B C 1
ATOM 1654 O O . GLY B 1 69 ? 4.297 5.105 -8.391 1 97.88 69 GLY B O 1
ATOM 1655 N N . TYR B 1 70 ? 2.084 4.789 -8.789 1 98.06 70 TYR B N 1
ATOM 1656 C CA . TYR B 1 70 ? 2.004 3.609 -7.93 1 98.06 70 TYR B CA 1
ATOM 1657 C C . TYR B 1 70 ? 2.867 2.479 -8.477 1 98.06 70 TYR B C 1
ATOM 1659 O O . TYR B 1 70 ? 2.883 2.227 -9.68 1 98.06 70 TYR B O 1
ATOM 1667 N N . GLY B 1 71 ? 3.58 1.795 -7.539 1 98.38 71 GLY B N 1
ATOM 1668 C CA . GLY B 1 71 ? 4.477 0.732 -7.965 1 98.38 71 GLY B CA 1
ATOM 1669 C C . GLY B 1 71 ? 3.943 -0.655 -7.664 1 98.38 71 GLY B C 1
ATOM 1670 O O . GLY B 1 71 ? 3.527 -1.377 -8.578 1 98.38 71 GLY B O 1
ATOM 1671 N N . HIS B 1 72 ? 3.938 -0.993 -6.316 1 98.81 72 HIS B N 1
ATOM 1672 C CA . HIS B 1 72 ? 3.547 -2.363 -6.004 1 98.81 72 HIS B CA 1
ATOM 1673 C C . HIS B 1 72 ? 3.285 -2.531 -4.512 1 98.81 72 HIS B C 1
ATOM 1675 O O . HIS B 1 72 ? 3.666 -1.677 -3.707 1 98.81 72 HIS B O 1
ATOM 1681 N N . LEU B 1 73 ? 2.553 -3.574 -4.195 1 98.88 73 LEU B N 1
ATOM 1682 C CA . LEU B 1 73 ? 2.551 -4.207 -2.879 1 98.88 73 LEU B CA 1
ATOM 1683 C C . LEU B 1 73 ? 3.604 -5.309 -2.803 1 98.88 73 LEU B C 1
ATOM 1685 O O . LEU B 1 73 ? 3.803 -6.047 -3.77 1 98.88 73 LEU B O 1
ATOM 1689 N N . ALA B 1 74 ? 4.258 -5.441 -1.648 1 98.88 74 ALA B N 1
ATOM 1690 C CA . ALA B 1 74 ? 5.281 -6.473 -1.513 1 98.88 74 ALA B CA 1
ATOM 1691 C C . ALA B 1 74 ? 4.969 -7.406 -0.345 1 98.88 74 ALA B C 1
ATOM 1693 O O . ALA B 1 74 ? 4.484 -6.961 0.699 1 98.88 74 ALA B O 1
ATOM 1694 N N . VAL B 1 75 ? 5.336 -8.648 -0.532 1 98.81 75 VAL B N 1
ATOM 1695 C CA . VAL B 1 75 ? 5.219 -9.648 0.522 1 98.81 75 VAL B CA 1
ATOM 1696 C C . VAL B 1 75 ? 6.543 -10.383 0.681 1 98.81 75 VAL B C 1
ATOM 1698 O O . VAL B 1 75 ? 7.328 -10.477 -0.268 1 98.81 75 VAL B O 1
ATOM 1701 N N . SER B 1 76 ? 6.773 -10.836 1.852 1 98.75 76 SER B N 1
ATOM 1702 C CA . SER B 1 76 ? 7.926 -11.703 2.082 1 98.75 76 SER B CA 1
ATOM 1703 C C . SER B 1 76 ? 7.492 -13.141 2.316 1 98.75 76 SER B C 1
ATOM 1705 O O . SER B 1 76 ? 6.422 -13.391 2.877 1 98.75 76 SER B O 1
ATOM 1707 N N . VAL B 1 77 ? 8.297 -14.07 1.877 1 98.69 77 VAL B N 1
ATOM 1708 C CA . VAL B 1 77 ? 8.047 -15.5 2.047 1 98.69 77 VAL B CA 1
ATOM 1709 C C . VAL B 1 77 ? 9.312 -16.188 2.559 1 98.69 77 VAL B C 1
ATOM 1711 O O . VAL B 1 77 ? 10.43 -15.711 2.316 1 98.69 77 VAL B O 1
ATOM 1714 N N . ASP B 1 78 ? 9.141 -17.328 3.217 1 98.25 78 ASP B N 1
ATOM 1715 C CA . ASP B 1 78 ? 10.266 -18.047 3.799 1 98.25 78 ASP B CA 1
ATOM 1716 C C . ASP B 1 78 ? 11.109 -18.719 2.713 1 98.25 78 ASP B C 1
ATOM 1718 O O . ASP B 1 78 ? 12.336 -18.797 2.834 1 98.25 78 ASP B O 1
ATOM 1722 N N . ASP B 1 79 ? 10.492 -19.266 1.747 1 98.5 79 ASP B N 1
ATOM 1723 C CA . ASP B 1 79 ? 11.125 -19.969 0.638 1 98.5 79 ASP B CA 1
ATOM 1724 C C . ASP B 1 79 ? 10.602 -19.469 -0.705 1 98.5 79 ASP B C 1
ATOM 1726 O O . ASP B 1 79 ? 9.523 -19.875 -1.149 1 98.5 79 ASP B O 1
ATOM 1730 N N . ILE B 1 80 ? 11.414 -18.672 -1.393 1 98.44 80 ILE B N 1
ATOM 1731 C CA . ILE B 1 80 ? 10.977 -17.969 -2.59 1 98.44 80 ILE B CA 1
ATOM 1732 C C . ILE B 1 80 ? 10.812 -18.953 -3.74 1 98.44 80 ILE B C 1
ATOM 1734 O O . ILE B 1 80 ? 9.922 -18.797 -4.582 1 98.44 80 ILE B O 1
ATOM 1738 N N . GLU B 1 81 ? 11.586 -19.984 -3.811 1 98.56 81 GLU B N 1
ATOM 1739 C CA . GLU B 1 81 ? 11.469 -21 -4.855 1 98.56 81 GLU B CA 1
ATOM 1740 C C . GLU B 1 81 ? 10.164 -21.781 -4.727 1 98.56 81 GLU B C 1
ATOM 1742 O O . GLU B 1 81 ? 9.484 -22.031 -5.723 1 98.56 81 GLU B O 1
ATOM 1747 N N . GLN B 1 82 ? 9.898 -22.156 -3.539 1 98.5 82 GLN B N 1
ATOM 1748 C CA . GLN B 1 82 ? 8.656 -22.875 -3.293 1 98.5 82 GLN B CA 1
ATOM 1749 C C . GLN B 1 82 ? 7.441 -22 -3.596 1 98.5 82 GLN B C 1
ATOM 1751 O O . GLN B 1 82 ? 6.453 -22.469 -4.16 1 98.5 82 GLN B O 1
ATOM 1756 N N . ALA B 1 83 ? 7.488 -20.734 -3.158 1 98.44 83 ALA B N 1
ATOM 1757 C CA . ALA B 1 83 ? 6.395 -19.812 -3.455 1 98.44 83 ALA B CA 1
ATOM 1758 C C . ALA B 1 83 ? 6.203 -19.656 -4.961 1 98.44 83 ALA B C 1
ATOM 1760 O O . ALA B 1 83 ? 5.07 -19.672 -5.453 1 98.44 83 ALA B O 1
ATOM 1761 N N . HIS B 1 84 ? 7.281 -19.531 -5.66 1 98.69 84 HIS B N 1
ATOM 1762 C CA . HIS B 1 84 ? 7.254 -19.375 -7.109 1 98.69 84 HIS B CA 1
ATOM 1763 C C . HIS B 1 84 ? 6.598 -20.578 -7.781 1 98.69 84 HIS B C 1
ATOM 1765 O O . HIS B 1 84 ? 5.723 -20.422 -8.633 1 98.69 84 HIS B O 1
ATOM 1771 N N . LYS B 1 85 ? 7.008 -21.719 -7.355 1 98.38 85 LYS B N 1
ATOM 1772 C CA . LYS B 1 85 ? 6.43 -22.953 -7.883 1 98.38 85 LYS B CA 1
ATOM 1773 C C . LYS B 1 85 ? 4.938 -23.031 -7.578 1 98.38 85 LYS B C 1
ATOM 1775 O O . LYS B 1 85 ? 4.141 -23.406 -8.445 1 98.38 85 LYS B O 1
ATOM 1780 N N . ARG B 1 86 ? 4.609 -22.703 -6.379 1 97.94 86 ARG B N 1
ATOM 1781 C CA . ARG B 1 86 ? 3.209 -22.734 -5.965 1 97.94 86 ARG B CA 1
ATOM 178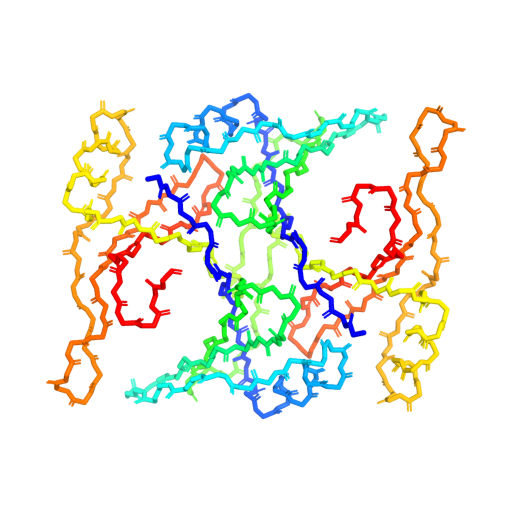2 C C . ARG B 1 86 ? 2.367 -21.797 -6.816 1 97.94 86 ARG B C 1
ATOM 1784 O O . ARG B 1 86 ? 1.302 -22.172 -7.309 1 97.94 86 ARG B O 1
ATOM 1791 N N . ILE B 1 87 ? 2.812 -20.609 -7.02 1 98 87 ILE B N 1
ATOM 1792 C CA . ILE B 1 87 ? 2.102 -19.594 -7.781 1 98 87 ILE B CA 1
ATOM 1793 C C . ILE B 1 87 ? 1.892 -20.062 -9.219 1 98 87 ILE B C 1
ATOM 1795 O O . ILE B 1 87 ? 0.785 -19.969 -9.75 1 98 87 ILE B O 1
ATOM 1799 N N . LYS B 1 88 ? 2.863 -20.594 -9.812 1 97.75 88 LYS B N 1
ATOM 1800 C CA . LYS B 1 88 ? 2.775 -21.109 -11.18 1 97.75 88 LYS B CA 1
ATOM 1801 C C . LYS B 1 88 ? 1.815 -22.281 -11.273 1 97.75 88 LYS B C 1
ATOM 1803 O O . LYS B 1 88 ? 1.086 -22.422 -12.258 1 97.75 88 LYS B O 1
ATOM 1808 N N . SER B 1 89 ? 1.854 -23.109 -10.281 1 97.75 89 SER B N 1
ATOM 1809 C CA . SER B 1 89 ? 0.983 -24.281 -10.281 1 97.75 89 SER B CA 1
ATOM 1810 C C . SER B 1 89 ? -0.487 -23.875 -10.211 1 97.75 89 SER B C 1
ATOM 1812 O O . SER B 1 89 ? -1.367 -24.656 -10.586 1 97.75 89 SER B O 1
ATOM 1814 N N . LEU B 1 90 ? -0.761 -22.688 -9.75 1 96.62 90 LEU B N 1
ATOM 1815 C CA . LEU B 1 90 ? -2.117 -22.156 -9.648 1 96.62 90 LEU B CA 1
ATOM 1816 C C . LEU B 1 90 ? -2.545 -21.516 -10.961 1 96.62 90 LEU B C 1
ATOM 1818 O O . LEU B 1 90 ? -3.645 -20.953 -11.055 1 96.62 90 LEU B O 1
ATOM 1822 N N . GLY B 1 91 ? -1.604 -21.5 -11.914 1 96.5 91 GLY B N 1
ATOM 1823 C CA . GLY B 1 91 ? -1.906 -20.906 -13.211 1 96.5 91 GLY B CA 1
ATOM 1824 C C . GLY B 1 91 ? -1.669 -19.406 -13.258 1 96.5 91 GLY B C 1
ATOM 1825 O O . GLY B 1 91 ? -2.104 -18.734 -14.195 1 96.5 91 GLY B O 1
ATOM 1826 N N . ILE B 1 92 ? -1.094 -18.828 -12.266 1 96.56 92 ILE B N 1
ATOM 1827 C CA . ILE B 1 92 ? -0.757 -17.406 -12.227 1 96.56 92 ILE B CA 1
ATOM 1828 C C . ILE B 1 92 ? 0.614 -17.188 -12.867 1 96.56 92 ILE B C 1
ATOM 1830 O O . ILE B 1 92 ? 1.58 -17.875 -12.531 1 96.56 92 ILE B O 1
ATOM 1834 N N . GLU B 1 93 ? 0.616 -16.312 -13.789 1 96.12 93 GLU B N 1
ATOM 1835 C CA . GLU B 1 93 ? 1.896 -15.977 -14.406 1 96.12 93 GLU B CA 1
ATOM 1836 C C . GLU B 1 93 ? 2.822 -15.289 -13.406 1 96.12 93 GLU B C 1
ATOM 1838 O O . GLU B 1 93 ? 2.408 -14.367 -12.695 1 96.12 93 GLU B O 1
ATOM 1843 N N . ALA B 1 94 ? 4.051 -15.727 -13.328 1 97.88 94 ALA B N 1
ATOM 1844 C CA . ALA B 1 94 ? 5.066 -15.172 -12.438 1 97.88 94 ALA B CA 1
ATOM 1845 C C . ALA B 1 94 ? 6.352 -14.852 -13.203 1 97.88 94 ALA B C 1
ATOM 1847 O O . ALA B 1 94 ? 6.773 -15.625 -14.062 1 97.88 94 ALA B O 1
ATOM 1848 N N . GLY B 1 95 ? 6.895 -13.711 -12.969 1 98.38 95 GLY B N 1
ATOM 1849 C CA . GLY B 1 95 ? 8.203 -13.406 -13.531 1 98.38 95 GLY B CA 1
ATOM 1850 C C . GLY B 1 95 ? 9.297 -14.32 -13.023 1 98.38 95 GLY B C 1
ATOM 1851 O O . GLY B 1 95 ? 9.078 -15.117 -12.109 1 98.38 95 GLY B O 1
ATOM 1852 N N . ASP B 1 96 ? 10.445 -14.172 -13.578 1 98.38 96 ASP B N 1
ATOM 1853 C CA . ASP B 1 96 ? 11.586 -14.961 -13.125 1 98.38 96 ASP B CA 1
ATOM 1854 C C . ASP B 1 96 ? 12.055 -14.5 -11.742 1 98.38 96 ASP B C 1
ATOM 1856 O O . ASP B 1 96 ? 11.914 -13.328 -11.398 1 98.38 96 ASP B O 1
ATOM 1860 N N . ILE B 1 97 ? 12.539 -15.5 -10.992 1 98.56 97 ILE B N 1
ATOM 1861 C CA . ILE B 1 97 ? 13.219 -15.141 -9.758 1 98.56 97 ILE B CA 1
ATOM 1862 C C . ILE B 1 97 ? 14.516 -14.398 -10.078 1 98.56 97 ILE B C 1
ATOM 1864 O O . ILE B 1 97 ? 15.32 -14.867 -10.891 1 98.56 97 ILE B O 1
ATOM 1868 N N . LYS B 1 98 ? 14.656 -13.242 -9.492 1 98.19 98 LYS B N 1
ATOM 1869 C CA . LYS B 1 98 ? 15.844 -12.414 -9.711 1 98.19 98 LYS B CA 1
ATOM 1870 C C . LYS B 1 98 ? 16.5 -12.047 -8.383 1 98.19 98 LYS B C 1
ATOM 1872 O O . LYS B 1 98 ? 15.883 -12.156 -7.32 1 98.19 98 LYS B O 1
ATOM 1877 N N . ALA B 1 99 ? 17.734 -11.75 -8.492 1 95.56 99 ALA B N 1
ATOM 1878 C CA . ALA B 1 99 ? 18.469 -11.234 -7.344 1 95.56 99 ALA B CA 1
ATOM 1879 C C . ALA B 1 99 ? 18.812 -9.758 -7.539 1 95.56 99 ALA B C 1
ATOM 1881 O O . ALA B 1 99 ? 19.062 -9.32 -8.664 1 95.56 99 ALA B O 1
ATOM 1882 N N . PHE B 1 100 ? 18.75 -9.094 -6.5 1 90.56 100 PHE B N 1
ATOM 1883 C CA . PHE B 1 100 ? 19.047 -7.668 -6.465 1 90.56 100 PHE B CA 1
ATOM 1884 C C . PHE B 1 100 ? 20.188 -7.379 -5.508 1 90.56 100 PHE B C 1
ATOM 1886 O O . PHE B 1 100 ? 20.156 -7.781 -4.344 1 90.56 100 PHE B O 1
ATOM 1893 N N . ASP B 1 101 ? 21.266 -6.738 -6.016 1 93.38 101 ASP B N 1
ATOM 1894 C CA . ASP B 1 101 ? 22.438 -6.441 -5.207 1 93.38 101 ASP B CA 1
ATOM 1895 C C . ASP B 1 101 ? 22.594 -4.938 -5 1 93.38 101 ASP B C 1
ATOM 1897 O O . ASP B 1 101 ? 22.109 -4.141 -5.805 1 93.38 101 ASP B O 1
ATOM 1901 N N . HIS B 1 102 ? 23.109 -4.535 -3.908 1 93.75 102 HIS B N 1
ATOM 1902 C CA . HIS B 1 102 ? 23.531 -3.168 -3.613 1 93.75 102 HIS B CA 1
ATOM 1903 C C . HIS B 1 102 ? 24.984 -3.121 -3.168 1 93.75 102 HIS B C 1
ATOM 1905 O O . HIS B 1 102 ? 25.359 -3.738 -2.166 1 93.75 1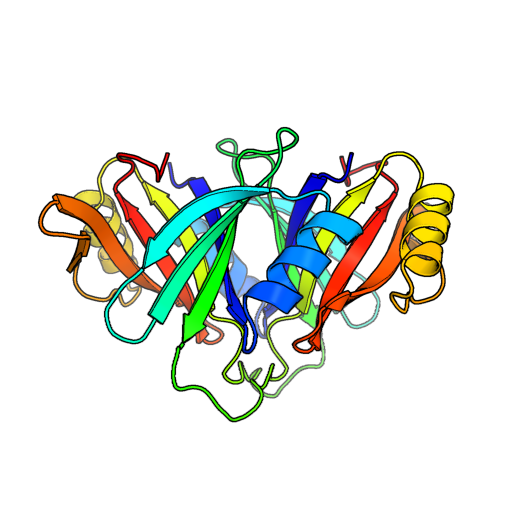02 HIS B O 1
ATOM 1911 N N . GLN B 1 103 ? 25.844 -2.363 -3.93 1 92.69 103 GLN B N 1
ATOM 1912 C CA . GLN B 1 103 ? 27.266 -2.236 -3.637 1 92.69 103 GLN B CA 1
ATOM 1913 C C . GLN B 1 103 ? 27.922 -3.604 -3.449 1 92.69 103 GLN B C 1
ATOM 1915 O O . GLN B 1 103 ? 28.594 -3.846 -2.447 1 92.69 103 GLN B O 1
ATOM 1920 N N . GLN B 1 104 ? 27.641 -4.59 -4.195 1 89.25 104 GLN B N 1
ATOM 1921 C CA . GLN B 1 104 ? 28.234 -5.918 -4.309 1 89.25 104 GLN B CA 1
ATOM 1922 C C . GLN B 1 104 ? 27.781 -6.824 -3.168 1 89.25 104 GLN B C 1
ATOM 1924 O O . GLN B 1 104 ? 28.422 -7.84 -2.883 1 89.25 104 GLN B O 1
ATOM 1929 N N . LYS B 1 105 ? 26.891 -6.418 -2.5 1 93.31 105 LYS B N 1
ATOM 1930 C CA . LYS B 1 105 ? 26.297 -7.262 -1.469 1 93.31 105 LYS B CA 1
ATOM 1931 C C . LYS B 1 105 ? 24.859 -7.633 -1.827 1 93.31 105 LYS B C 1
ATOM 1933 O O . LYS B 1 105 ? 24.094 -6.789 -2.307 1 93.31 105 LYS B O 1
ATOM 1938 N N . HIS B 1 106 ? 24.547 -8.875 -1.582 1 94.88 106 HIS B N 1
ATOM 1939 C CA .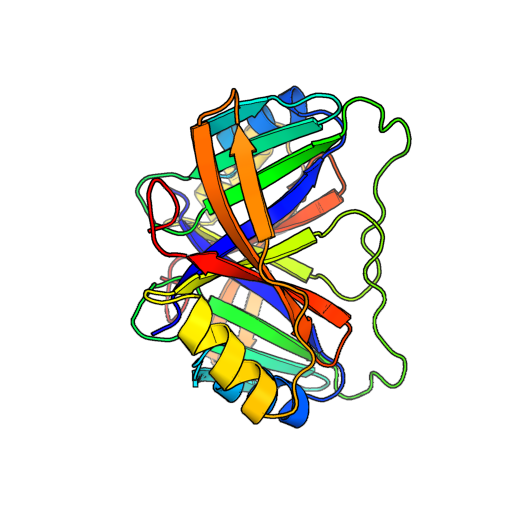 HIS B 1 106 ? 23.203 -9.367 -1.86 1 94.88 106 HIS B CA 1
ATOM 1940 C C . HIS B 1 106 ? 22.156 -8.617 -1.045 1 94.88 106 HIS B C 1
ATOM 1942 O O . HIS B 1 106 ? 22.25 -8.562 0.184 1 94.88 106 HIS B O 1
ATOM 1948 N N . LEU B 1 107 ? 21.219 -8.07 -1.757 1 96.06 107 LEU B N 1
ATOM 1949 C CA . LEU B 1 107 ? 20.203 -7.273 -1.079 1 96.06 107 LEU B CA 1
ATOM 1950 C C . LEU B 1 107 ? 18.875 -8.031 -0.995 1 96.06 107 LEU B C 1
ATOM 1952 O O . LEU B 1 107 ? 18.266 -8.109 0.074 1 96.06 107 LEU B O 1
ATOM 1956 N N . ALA B 1 108 ? 18.484 -8.602 -2.1 1 97.5 108 ALA B N 1
ATOM 1957 C CA . ALA B 1 108 ? 17.188 -9.25 -2.107 1 97.5 108 ALA B CA 1
ATOM 1958 C C . ALA B 1 108 ? 17.094 -10.281 -3.229 1 97.5 108 ALA B C 1
ATOM 1960 O O . ALA B 1 108 ? 17.781 -10.172 -4.238 1 97.5 108 ALA B O 1
ATOM 1961 N N . THR B 1 109 ? 16.344 -11.305 -3.062 1 98.44 109 THR B N 1
ATOM 1962 C CA . THR B 1 109 ? 15.844 -12.219 -4.078 1 98.44 109 THR B CA 1
ATOM 1963 C C . THR B 1 109 ? 14.336 -12.078 -4.23 1 98.44 109 THR B C 1
ATOM 1965 O O . THR B 1 109 ? 13.602 -12.125 -3.24 1 98.44 109 THR B O 1
ATOM 1968 N N . PHE B 1 110 ? 13.891 -11.867 -5.512 1 98.69 110 PHE B N 1
ATOM 1969 C CA . PHE B 1 110 ? 12.492 -11.477 -5.656 1 98.69 110 PHE B CA 1
ATOM 1970 C C . PHE B 1 110 ? 11.938 -11.93 -6.996 1 98.69 110 PHE B C 1
ATOM 1972 O O . PHE B 1 110 ? 12.688 -12.336 -7.883 1 98.69 110 PHE B O 1
ATOM 1979 N N . PHE B 1 111 ? 10.648 -11.969 -7.129 1 98.75 111 PHE B N 1
ATOM 1980 C CA . PHE B 1 111 ? 9.938 -12.039 -8.398 1 98.75 111 PHE B CA 1
ATOM 1981 C C . PHE B 1 111 ? 8.617 -11.273 -8.328 1 98.75 111 PHE B C 1
ATOM 1983 O O . PHE B 1 111 ? 8.172 -10.898 -7.246 1 98.75 111 PHE B O 1
ATOM 1990 N N . PHE B 1 112 ? 8.039 -11.023 -9.484 1 98.81 112 PHE B N 1
ATOM 1991 C CA . PHE B 1 112 ? 6.785 -10.273 -9.547 1 98.81 112 PHE B CA 1
ATOM 1992 C C . PHE B 1 112 ? 5.668 -11.133 -10.125 1 98.81 112 PHE B C 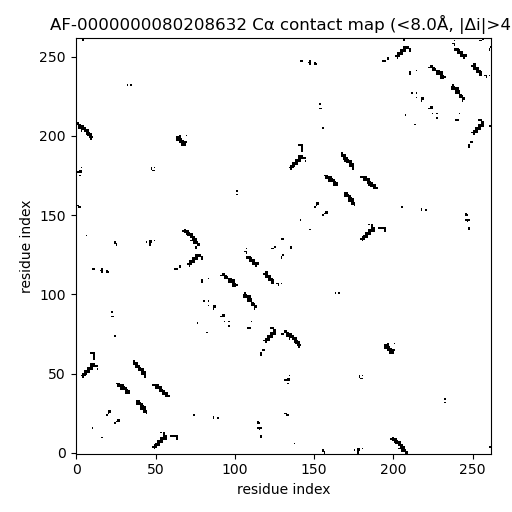1
ATOM 1994 O O . PHE B 1 112 ? 5.91 -11.977 -10.992 1 98.81 112 PHE B O 1
ATOM 2001 N N . VAL B 1 113 ? 4.508 -10.922 -9.656 1 98.62 113 VAL B N 1
ATOM 2002 C CA . VAL B 1 113 ? 3.281 -11.398 -10.289 1 98.62 113 VAL B CA 1
ATOM 2003 C C . VAL B 1 113 ? 2.336 -10.227 -10.531 1 98.62 113 VAL B C 1
ATOM 2005 O O . VAL B 1 113 ? 2.572 -9.117 -10.039 1 98.62 113 VAL B O 1
ATOM 2008 N N . THR B 1 114 ? 1.332 -10.422 -11.344 1 98.25 114 THR B N 1
ATOM 2009 C CA . THR B 1 114 ? 0.323 -9.414 -11.641 1 98.25 114 THR B CA 1
ATOM 2010 C C . THR B 1 114 ? -1.067 -9.906 -11.25 1 98.25 114 THR B C 1
ATOM 2012 O O . THR B 1 114 ? -1.445 -11.031 -11.586 1 98.25 114 THR B O 1
ATOM 2015 N N . ASP B 1 115 ? -1.785 -9.078 -10.492 1 98.38 115 ASP B N 1
ATOM 2016 C CA . ASP B 1 115 ? -3.131 -9.484 -10.102 1 98.38 115 ASP B CA 1
ATOM 2017 C C . ASP B 1 115 ? -4.113 -9.32 -11.258 1 98.38 115 ASP B C 1
ATOM 2019 O O . ASP B 1 115 ? -3.742 -8.844 -12.328 1 98.38 115 ASP B O 1
ATOM 2023 N N . PRO B 1 116 ? -5.363 -9.688 -11.172 1 97.56 116 PRO B N 1
ATOM 2024 C CA . PRO B 1 116 ? -6.32 -9.695 -12.281 1 97.56 116 PRO B CA 1
ATOM 2025 C C . PRO B 1 116 ? -6.551 -8.305 -12.867 1 97.56 116 PRO B C 1
ATOM 2027 O O . PRO B 1 116 ? -6.953 -8.188 -14.023 1 97.56 116 PRO B O 1
ATOM 2030 N N . ASP B 1 117 ? -6.348 -7.254 -12.062 1 98.19 117 ASP B N 1
ATOM 2031 C CA . ASP B 1 117 ? -6.609 -5.898 -12.539 1 98.19 117 ASP B CA 1
ATOM 2032 C C . ASP B 1 117 ? -5.32 -5.211 -12.984 1 98.19 117 ASP B C 1
ATOM 2034 O O . ASP B 1 117 ? -5.332 -4.035 -13.344 1 98.19 117 ASP B O 1
ATOM 2038 N N . GLY B 1 118 ? -4.184 -5.91 -12.844 1 97.69 118 GLY B N 1
ATOM 2039 C CA . GLY B 1 118 ? -2.957 -5.375 -13.406 1 97.69 118 GLY B CA 1
ATOM 2040 C C . GLY B 1 118 ? -1.993 -4.855 -12.359 1 97.69 118 GLY B C 1
ATOM 2041 O O . GLY B 1 118 ? -0.935 -4.32 -12.688 1 97.69 118 GLY B O 1
ATOM 2042 N N . TYR B 1 119 ? -2.307 -4.961 -11.094 1 98.38 119 TYR B N 1
ATOM 2043 C CA . TYR B 1 119 ? -1.384 -4.527 -10.047 1 98.38 119 TYR B CA 1
ATOM 2044 C C . TYR B 1 119 ? -0.201 -5.48 -9.93 1 98.38 119 TYR B C 1
ATOM 2046 O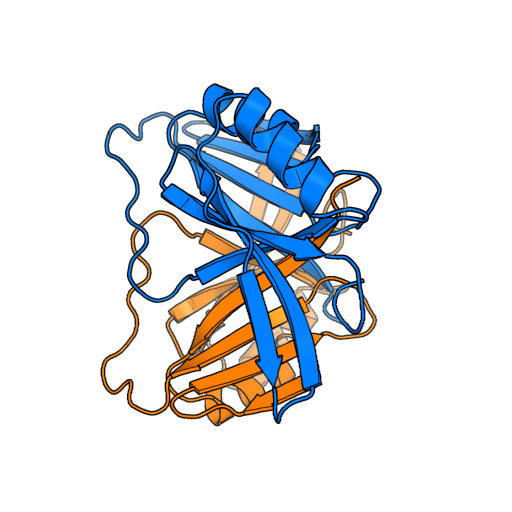 O . TYR B 1 119 ? -0.38 -6.699 -9.898 1 98.38 119 TYR B O 1
ATOM 2054 N N . LYS B 1 120 ? 0.967 -4.91 -9.82 1 98.38 120 LYS B N 1
ATOM 2055 C CA . LYS B 1 120 ? 2.146 -5.727 -9.547 1 98.38 120 LYS B CA 1
ATOM 2056 C C . LYS B 1 120 ? 2.248 -6.062 -8.062 1 98.38 120 LYS B C 1
ATOM 2058 O O . LYS B 1 120 ? 1.95 -5.227 -7.207 1 98.38 120 LYS B O 1
ATOM 2063 N N . ILE B 1 121 ? 2.641 -7.266 -7.812 1 98.81 121 ILE B N 1
ATOM 2064 C CA . ILE B 1 121 ? 2.967 -7.727 -6.465 1 98.81 121 ILE B CA 1
ATOM 2065 C C . ILE B 1 121 ? 4.387 -8.289 -6.445 1 98.81 121 ILE B C 1
ATOM 2067 O O . ILE B 1 121 ? 4.75 -9.117 -7.285 1 98.81 121 ILE B O 1
ATOM 2071 N N . GLU B 1 122 ? 5.125 -7.828 -5.504 1 98.88 122 GLU B N 1
ATOM 2072 C CA . GLU B 1 122 ? 6.508 -8.281 -5.355 1 98.88 122 GLU B CA 1
ATOM 2073 C C . GLU B 1 122 ? 6.629 -9.328 -4.254 1 98.88 122 GLU B C 1
ATOM 2075 O O . GLU B 1 122 ? 6.215 -9.094 -3.117 1 98.88 122 GLU B O 1
ATOM 2080 N N . PHE B 1 123 ? 7.148 -10.469 -4.617 1 98.88 123 PHE B N 1
ATOM 2081 C CA . PHE B 1 123 ? 7.523 -11.492 -3.648 1 98.88 123 PHE B CA 1
ATOM 2082 C C . PHE B 1 123 ? 9.008 -11.414 -3.33 1 98.88 123 PHE B C 1
ATOM 2084 O O . PHE B 1 123 ? 9.844 -11.383 -4.238 1 98.88 123 PHE B O 1
ATOM 2091 N N . LEU B 1 124 ? 9.273 -11.391 -2.016 1 98.81 124 LEU B N 1
ATOM 2092 C CA . LEU B 1 124 ? 10.672 -11.344 -1.599 1 98.81 124 LEU B CA 1
ATOM 2093 C C . LEU B 1 124 ? 11.008 -12.523 -0.69 1 98.81 124 LEU B C 1
ATOM 2095 O O . LEU B 1 124 ? 10.203 -12.906 0.161 1 98.81 124 LEU B O 1
ATOM 2099 N N . GLN B 1 125 ? 12.227 -13.062 -0.886 1 98.75 125 GLN B N 1
ATOM 2100 C CA . GLN B 1 125 ? 12.758 -13.977 0.121 1 98.75 125 GLN B CA 1
ATOM 2101 C C . GLN B 1 125 ? 12.914 -13.281 1.469 1 98.75 125 GLN B C 1
ATOM 2103 O O . GLN B 1 125 ? 13.5 -12.195 1.552 1 98.75 125 GLN B O 1
ATOM 2108 N N . ARG B 1 126 ? 12.305 -13.898 2.486 1 98.25 126 ARG B N 1
ATOM 2109 C CA . ARG B 1 126 ? 12.445 -13.352 3.83 1 98.25 126 ARG B CA 1
ATOM 2110 C C . ARG B 1 126 ? 13.891 -13.43 4.305 1 98.25 126 ARG B C 1
ATOM 2112 O O . ARG B 1 126 ? 14.352 -14.492 4.734 1 98.25 126 ARG B O 1
ATOM 2119 N N . GLN B 1 127 ? 14.609 -12.367 4.238 1 96.19 127 GLN B N 1
ATOM 2120 C CA . GLN B 1 127 ? 16.016 -12.266 4.598 1 96.19 127 GLN B CA 1
ATOM 2121 C C . GLN B 1 127 ? 16.453 -10.812 4.723 1 96.19 127 GLN B C 1
ATOM 2123 O O . GLN B 1 127 ? 15.852 -9.922 4.109 1 96.19 127 GLN B O 1
ATOM 2128 N N . GLY B 1 128 ? 17.453 -10.586 5.562 1 94.69 128 GLY B N 1
ATOM 2129 C CA . GLY B 1 128 ? 17.938 -9.219 5.727 1 94.69 128 GLY B CA 1
ATOM 2130 C C . GLY B 1 128 ? 16.875 -8.273 6.258 1 94.69 128 GLY B C 1
ATOM 2131 O O . GLY B 1 128 ? 16.25 -8.539 7.289 1 94.69 128 GLY B O 1
ATOM 2132 N N . ARG B 1 129 ? 16.609 -7.25 5.492 1 93.44 129 ARG B N 1
ATOM 2133 C CA . ARG B 1 129 ? 15.641 -6.262 5.961 1 93.44 129 ARG B CA 1
ATOM 2134 C C . ARG B 1 129 ? 14.219 -6.688 5.621 1 93.44 129 ARG B C 1
ATOM 2136 O O . ARG B 1 129 ? 13.258 -6.121 6.145 1 93.44 129 ARG B O 1
ATOM 2143 N N . TYR B 1 130 ? 14.125 -7.582 4.734 1 96.25 130 TYR B N 1
ATOM 2144 C CA . TYR B 1 130 ? 12.805 -8.023 4.309 1 96.25 130 TYR B CA 1
ATOM 2145 C C . TYR B 1 130 ? 12.289 -9.156 5.191 1 96.25 130 TYR B C 1
ATOM 2147 O O . TYR B 1 130 ? 12.344 -10.328 4.805 1 96.25 130 TYR B O 1
ATOM 2155 N N . LEU B 1 131 ? 11.789 -8.812 6.359 1 92.12 131 LEU B N 1
ATOM 2156 C CA . LEU B 1 131 ? 11.414 -9.805 7.359 1 92.12 131 LEU B CA 1
ATOM 2157 C C . LEU B 1 131 ? 9.906 -9.859 7.535 1 92.12 131 LEU B C 1
ATOM 2159 O O . LEU B 1 131 ? 9.219 -8.852 7.383 1 92.12 131 LEU B O 1
#

Foldseek 3Di:
DDDAAEDEDEDADPVQQQVLCCQQVVWDWPDKDDDVQKIWTWIDDDPDRHTYIYIYGPPDDDADDDPDPDAAAEAEDQDQVVSVVSCVVVVFDKADWDWDDDPPHTDWIWIWTAGPRGGIYIYTYCDDPND/DDDAAEDEDEDADPVQQQVLCCQQVVWDWPDKDDDVQKIWTWIDDDPDRHTYIYIYGPPDDDADDDPDPDAAAEAEDQDQVVSVVSCVVVVFDKADWDWDDDPPHTDWIWIWTAGPRGGIYIYTYCDDPND

Solvent-accessible surface area (backbone atoms only — not comparable to full-atom values): 14109 Å² total; per-residue (Å²): 120,53,25,71,34,33,40,34,37,52,38,72,51,56,71,63,45,52,51,46,41,29,71,72,45,55,33,39,82,76,48,74,47,81,56,92,61,31,33,42,35,34,29,35,49,92,72,42,86,53,29,46,32,38,36,30,46,70,81,54,80,69,83,62,40,50,55,68,18,63,58,35,45,29,28,26,27,81,50,50,67,60,51,51,51,52,39,45,73,72,70,42,70,63,53,69,80,42,75,41,68,54,96,89,36,88,58,45,41,33,32,41,35,60,49,94,71,65,51,40,34,36,42,28,36,45,44,86,87,43,107,119,54,26,70,36,33,40,34,37,51,40,73,51,57,70,63,46,51,52,46,40,29,70,71,47,56,32,39,81,76,49,72,47,81,55,95,61,32,32,44,36,34,29,34,48,92,72,43,85,52,29,46,31,38,35,29,46,71,80,54,81,69,85,60,39,49,56,69,20,63,58,32,46,28,29,25,26,81,48,50,66,60,51,51,51,51,38,44,74,72,70,43,70,63,52,69,82,42,75,43,67,55,96,90,35,87,57,45,42,34,32,40,34,59,48,94,72,63,51,41,35,37,42,28,36,46,42,86,88,42,106

InterPro domains:
  IPR004360 Glyoxalase/fosfomycin resistance/dioxygenase domain [PF00903] (4-123)
  IPR029068 Glyoxalase/Bleomycin resistance protein/Dihydroxybiphenyl dioxygenase [G3DSA:3.10.180.10] (1-129)
  IPR029068 Glyoxalase/Bleomycin resistance protein/Dihydroxybiphenyl dioxygenase [SSF54593] (2-127)
  IPR037523 Vicinal oxygen chelate (VOC), core domain [PS51819] (3-126)

Organism: Vibrio parahaemolyticus (NCBI:txid670)

Nearest PDB structures (foldseek):
  3e5d-assembly1_A-2  TM=8.232E-01  e=3.193E-09  Listeria monocytogenes serotype 4b str. F2365
  5umq-assembly1_A  TM=7.755E-01  e=6.180E-09  Streptomyces sp. CB03234
  2p25-assembly1_A-2  TM=8.264E-01  e=9.783E-08  Enterococcus faecalis V583
  5uhj-assembly2_B-3  TM=7.353E-01  e=5.699E-08  Streptomyces sp. CB03234
  5uhj-assembly1_A-2  TM=7.320E-01  e=2.408E-07  Streptomyces sp. CB03234

Radius of gyration: 18.09 Å; Cα contacts (8 Å, |Δi|>4): 594; chains: 2; bounding box: 55×48×36 Å

Sequence (262 aa):
MTKMIHTMIRVRDLDRSLQFYRDALELEIKDQYVFDGFSLTYLANEETGFELELTHNHDQSEPYTHGSGYGHLAVSVDDIEQAHKRIKSLGIEAGDIKAFDHQQKHLATFFFVTDPDGYKIEFLQRQGRYLMTKMIHTMIRVRDLDRSLQFYRDALELEIKDQYVFDGFSLTYLANEETGFELELTHNHDQSEPYTHGSGYGHLAVSVDDIEQAHKRIKSLGIEAGDIKAFDHQQKHLATFFFVTDPDGYKIEFLQRQGRYL

pLDDT: mean 97.55, std 1.84, range [89.19, 98.94]

Secondary structure (DSSP, 8-state):
--EEEEEEEE-S-HHHHHHHHHHHH--EEEEEEE-SSEEEEEEE-TT-S-EEEEEEETT--SPP--TTTEEEEEEEES-HHHHHHHHHHTT--BPPPEEEEETTEEEEEEEEEE-TTS-EEEEEESBTTB-/--EEEEEEEE-S-HHHHHHHHHHHH--EEEEEEE-SSEEEEEEE-TT-S-EEEEEEETT--SPP--TTTEEEEEEEES-HHHHHHHHHHTT--BPPPEEEEETTEEEEEEEEEE-TTS-EEEEEESBTTB-